Protein AF-A0AAJ1YBT9-F1 (afdb_monomer_lite)

Secondary structure (DSSP, 8-state):
--EEEEES--STT--SEEEEE-GGGS-HHHHHHHHHHHHHHH-THHHHHHHH-B-S-EEEEEEEET--GGGEEEEETT---EEEE--TTS--EEEES-TTSSEEEEEEEEE--SS-S--EEE-SS-EEE--TTTS--EEEEEEEE-----TT-SSS---BGGGGGG---GGGGEEEEETHHHHHHHHTTS-SS--S-SBHHHHHHHHHHHTT-SS--HHHHHHHHHTB--SS-HHHHHHTHHHHHHTT-TTTS--TT-SPP------

Sequence (267 aa):
MLLRIDYDPINRNTGGIRFDLRPQHLEAAELNHLFAWLGKQIGEFFPRLLARAWVTQVDVALDIYGCQLDDYIWGLHRASKTKHYDIRDGLPGIRIGSVHSPLHVLCYEKVDAVGQTKRIFKCEGDLLELALDQYPRFLRVEMRFKPLAKPTHTIGKALMLANLKRMKNPFERLQVYSKSLESVLLMEKFIRTKCKGSTYLAYIRHLNRSQKTVRIAKKIDVLIKENEIVLFDKQAVWKHWEACVARLGSKIIPLEAELPKKKRNSL

Radius of gyration: 22.58 Å; chains: 1; bounding box: 51×65×60 Å

Foldseek 3Di:
DAKDKDACDPDPQDDRIDIDGDLPVDFQVVLVVVLVVVCVVVDPCSLVCLQQDFDFKDKDKDKDFPDALQQWQKEFAPFDDKDWDDDPPDWTKMKTHDPPDQKIKIKTWPDALPPDQWDFDDDPPDTPTPRCVVTPTMMMIIIMGGFPDDCPDPPDHTHRLLNQLVDDQSCVRIWIFGPCLQVVCCVVQLAVDGQPDRYPNSVQVRSCVRVVHPDDDPVSVVSRVVRTDCPDDSVVVSVCSVVVSCRSYPSSNDDPPDDPDPPPPDD

Organism: Serratia fonticola (NCBI:txid47917)

Structure (mmCIF, N/CA/C/O backbone):
data_AF-A0AAJ1YBT9-F1
#
_entry.id   AF-A0AAJ1YBT9-F1
#
loop_
_atom_site.group_PDB
_atom_site.id
_atom_site.type_symbol
_atom_site.label_atom_id
_atom_site.label_alt_id
_atom_site.label_comp_id
_atom_site.label_asym_id
_atom_site.label_entity_id
_atom_site.label_seq_id
_atom_site.pdbx_PDB_ins_code
_atom_site.Cartn_x
_atom_site.Cartn_y
_atom_site.Cartn_z
_atom_site.occupancy
_atom_site.B_iso_or_equiv
_atom_site.auth_seq_id
_atom_site.auth_comp_id
_atom_site.auth_asym_id
_atom_site.auth_atom_id
_atom_site.pdbx_PDB_model_num
ATOM 1 N N . MET A 1 1 ? -2.393 -12.844 14.741 1.00 57.09 1 MET A N 1
ATOM 2 C CA . MET A 1 1 ? -2.661 -11.735 15.688 1.00 57.09 1 MET A CA 1
ATOM 3 C C . MET A 1 1 ? -3.742 -10.837 15.110 1.00 57.09 1 MET A C 1
ATOM 5 O O . MET A 1 1 ? -3.503 -10.211 14.082 1.00 57.09 1 MET A O 1
ATOM 9 N N . LEU A 1 2 ? -4.917 -10.832 15.738 1.00 80.75 2 LEU A N 1
ATOM 10 C CA . LEU A 1 2 ? -6.116 -10.120 15.285 1.00 80.75 2 LEU A CA 1
ATOM 11 C C . LEU A 1 2 ? -6.156 -8.665 15.778 1.00 80.75 2 LEU A C 1
ATOM 13 O O . LEU A 1 2 ? -6.371 -7.746 14.993 1.00 80.75 2 LEU A O 1
ATOM 17 N N . LEU A 1 3 ? -5.905 -8.470 17.071 1.00 86.38 3 LEU A N 1
ATOM 18 C CA . LEU A 1 3 ? -5.859 -7.177 17.739 1.00 86.38 3 LEU A CA 1
ATOM 19 C C . LEU A 1 3 ? -4.655 -7.149 18.680 1.00 86.38 3 LEU A C 1
ATOM 21 O O . LEU A 1 3 ? -4.373 -8.134 19.360 1.00 86.38 3 LEU A O 1
ATOM 25 N N . ARG A 1 4 ? -3.966 -6.014 18.728 1.00 89.19 4 ARG A N 1
ATOM 26 C CA . ARG A 1 4 ? -2.961 -5.693 19.739 1.00 89.19 4 ARG A CA 1
ATOM 27 C C . ARG A 1 4 ? -3.299 -4.349 20.369 1.00 89.19 4 ARG A C 1
ATOM 29 O O . ARG A 1 4 ? -3.666 -3.414 19.658 1.00 89.19 4 ARG A O 1
ATOM 36 N N . ILE A 1 5 ? -3.158 -4.273 21.688 1.00 88.81 5 ILE A N 1
ATOM 37 C CA . ILE A 1 5 ? -3.364 -3.058 22.473 1.00 88.81 5 ILE A CA 1
ATOM 38 C C . ILE A 1 5 ? -2.055 -2.762 23.199 1.00 88.81 5 ILE A C 1
ATOM 40 O O . ILE A 1 5 ? -1.570 -3.610 23.942 1.00 88.81 5 ILE A O 1
ATOM 44 N N . ASP A 1 6 ? -1.489 -1.580 22.967 1.00 86.75 6 ASP A N 1
ATOM 45 C CA . ASP A 1 6 ? -0.328 -1.089 23.709 1.00 86.75 6 ASP A CA 1
ATOM 46 C C . ASP A 1 6 ? -0.749 0.087 24.599 1.00 86.75 6 ASP A C 1
ATOM 48 O O . ASP A 1 6 ? -1.372 1.041 24.116 1.00 86.75 6 ASP A O 1
ATOM 52 N N . TYR A 1 7 ? -0.358 0.029 25.870 1.00 84.38 7 TYR A N 1
ATOM 53 C CA . TYR A 1 7 ? -0.418 1.141 26.820 1.00 84.38 7 TYR A CA 1
ATOM 54 C C . TYR A 1 7 ? 0.945 1.837 26.846 1.00 84.38 7 TYR A C 1
ATOM 56 O O . TYR A 1 7 ? 1.971 1.165 26.751 1.00 84.38 7 TYR A O 1
ATOM 64 N N . ASP A 1 8 ? 0.951 3.169 26.905 1.00 77.56 8 ASP A N 1
ATOM 65 C CA . ASP A 1 8 ? 2.161 4.003 26.851 1.00 77.56 8 ASP A CA 1
ATOM 66 C C . ASP A 1 8 ? 3.133 3.618 25.713 1.00 77.56 8 ASP A C 1
ATOM 68 O O . ASP A 1 8 ? 4.308 3.306 25.932 1.00 77.56 8 ASP A O 1
ATOM 72 N N . PRO A 1 9 ? 2.659 3.614 24.451 1.00 76.00 9 PRO A N 1
ATOM 73 C CA . PRO A 1 9 ? 3.458 3.159 23.323 1.00 76.00 9 PRO A CA 1
ATOM 74 C C . PRO A 1 9 ? 4.714 4.021 23.127 1.00 76.00 9 PRO A C 1
ATOM 76 O O . PRO A 1 9 ? 4.640 5.234 22.944 1.00 76.00 9 PRO A O 1
ATOM 79 N N . ILE A 1 10 ? 5.870 3.353 23.039 1.00 67.06 10 ILE A N 1
ATOM 80 C CA . ILE A 1 10 ? 7.215 3.960 22.931 1.00 67.06 10 ILE A CA 1
ATOM 81 C C . ILE A 1 10 ? 7.388 4.818 21.658 1.00 67.06 10 ILE A C 1
ATOM 83 O O . ILE A 1 10 ? 8.249 5.698 21.582 1.00 67.06 10 ILE A O 1
ATOM 87 N N . ASN A 1 11 ? 6.591 4.566 20.617 1.00 68.62 11 ASN A N 1
ATOM 88 C CA . ASN A 1 11 ? 6.751 5.242 19.334 1.00 68.62 11 ASN A CA 1
ATOM 89 C C . ASN A 1 11 ? 6.378 6.731 19.405 1.00 68.62 11 ASN A C 1
ATOM 91 O O . ASN A 1 11 ? 5.365 7.141 19.964 1.00 68.62 11 ASN A O 1
ATOM 95 N N . ARG A 1 12 ? 7.168 7.569 18.726 1.00 62.88 12 ARG A N 1
ATOM 96 C CA . ARG A 1 12 ? 6.798 8.972 18.511 1.00 62.88 12 ARG A CA 1
ATOM 97 C C . ARG A 1 12 ? 5.543 9.017 17.624 1.00 62.88 12 ARG A C 1
ATOM 99 O O . ARG A 1 12 ? 5.481 8.320 16.617 1.00 62.88 12 ARG A O 1
ATOM 106 N N . ASN A 1 13 ? 4.582 9.880 17.964 1.00 67.50 13 ASN A N 1
ATOM 107 C CA . ASN A 1 13 ? 3.321 10.122 17.230 1.00 67.50 13 ASN A CA 1
ATOM 108 C C . ASN A 1 13 ? 2.153 9.156 17.507 1.00 67.50 13 ASN A C 1
ATOM 110 O O . ASN A 1 13 ? 1.162 9.187 16.776 1.00 67.50 13 ASN A O 1
ATOM 114 N N . THR A 1 14 ? 2.219 8.372 18.580 1.00 72.25 14 THR A N 1
ATOM 115 C CA . THR A 1 14 ? 1.078 7.621 19.129 1.00 72.25 14 THR A CA 1
ATOM 116 C C . THR A 1 14 ? 0.492 8.315 20.362 1.00 72.25 14 THR A C 1
ATOM 118 O O . THR A 1 14 ? 1.176 9.103 21.013 1.00 72.25 14 THR A O 1
ATOM 121 N N . GLY A 1 15 ? -0.800 8.095 20.630 1.00 78.38 15 GLY A N 1
ATOM 122 C CA . GLY A 1 15 ? -1.441 8.530 21.877 1.00 78.38 15 GLY A CA 1
ATOM 123 C C . GLY A 1 15 ? -1.078 7.618 23.046 1.00 78.38 15 GLY A C 1
ATOM 124 O O . GLY A 1 15 ? -0.310 6.681 22.865 1.00 78.38 15 GLY A O 1
ATOM 125 N N . GLY A 1 16 ? -1.659 7.858 24.225 1.00 84.31 16 GLY A N 1
ATOM 126 C CA . GLY A 1 16 ? -1.406 7.027 25.416 1.00 84.31 16 GLY A CA 1
ATOM 127 C C . GLY A 1 16 ? -1.886 5.574 25.295 1.00 84.31 16 GLY A C 1
ATOM 128 O O . GLY A 1 16 ? -1.450 4.719 26.054 1.00 84.31 16 GLY A O 1
ATOM 129 N N . ILE A 1 17 ? -2.755 5.276 24.322 1.00 88.06 17 ILE A N 1
ATOM 130 C CA . ILE A 1 17 ? -3.209 3.918 24.004 1.00 88.06 17 ILE A CA 1
ATOM 131 C C . ILE A 1 17 ? -3.172 3.738 22.486 1.00 88.06 17 ILE A C 1
ATOM 133 O O . ILE A 1 17 ? -3.606 4.622 21.738 1.00 88.06 17 ILE A O 1
ATOM 137 N N . ARG A 1 18 ? -2.672 2.590 22.026 1.00 90.62 18 ARG A N 1
ATOM 138 C CA . ARG A 1 18 ? -2.639 2.207 20.611 1.00 90.62 18 ARG A CA 1
ATOM 139 C C . ARG A 1 18 ? -3.410 0.916 20.385 1.00 90.62 18 ARG A C 1
ATOM 141 O O . ARG A 1 18 ? -3.193 -0.060 21.090 1.00 90.62 18 ARG A O 1
ATOM 148 N N . PHE A 1 19 ? -4.225 0.909 19.333 1.00 89.88 19 PHE A N 1
ATOM 149 C CA . PHE A 1 19 ? -4.899 -0.277 18.818 1.00 89.88 19 PHE A CA 1
ATOM 150 C C . PHE A 1 19 ? -4.334 -0.619 17.436 1.00 89.88 19 PHE A C 1
ATOM 152 O O . PHE A 1 19 ? -4.393 0.206 16.525 1.00 89.88 19 PHE A O 1
ATOM 159 N N . ASP A 1 20 ? -3.812 -1.833 17.282 1.00 90.88 20 ASP A N 1
ATOM 160 C CA . ASP A 1 20 ? -3.397 -2.407 16.001 1.00 90.88 20 ASP A CA 1
ATOM 161 C C . ASP A 1 20 ? -4.357 -3.546 15.639 1.00 90.88 20 ASP A C 1
ATOM 163 O O . ASP A 1 20 ? -4.307 -4.621 16.237 1.00 90.88 20 ASP A O 1
ATOM 167 N N . LEU A 1 21 ? -5.233 -3.313 14.660 1.00 89.56 21 LEU A N 1
ATOM 168 C CA . LEU A 1 21 ? -6.271 -4.255 14.231 1.00 89.56 21 LEU A CA 1
ATOM 169 C C . LEU A 1 21 ? -5.963 -4.818 12.835 1.00 89.56 21 LEU A C 1
ATOM 171 O O . LEU A 1 21 ? -5.606 -4.069 11.927 1.00 89.56 21 LEU A O 1
ATOM 175 N N . ARG A 1 22 ? -6.162 -6.128 12.644 1.00 87.81 22 ARG A N 1
ATOM 176 C CA . ARG A 1 22 ? -6.143 -6.804 11.334 1.00 87.81 22 ARG A CA 1
ATOM 177 C C . ARG A 1 22 ? -7.544 -7.319 10.986 1.00 87.81 22 ARG A C 1
ATOM 179 O O . ARG A 1 22 ? -7.835 -8.487 11.234 1.00 87.81 22 ARG A O 1
ATOM 186 N N . PRO A 1 23 ? -8.416 -6.472 10.413 1.00 85.94 23 PRO A N 1
ATOM 187 C CA . PRO A 1 23 ? -9.844 -6.771 10.277 1.00 85.94 23 PRO A CA 1
ATOM 188 C C . PRO A 1 23 ? -10.157 -7.860 9.243 1.00 85.94 23 PRO A C 1
ATOM 190 O O . PRO A 1 23 ? -11.231 -8.432 9.274 1.00 85.94 23 PRO A O 1
ATOM 193 N N . GLN A 1 24 ? -9.220 -8.179 8.347 1.00 82.31 24 GLN A N 1
ATOM 194 C CA . GLN A 1 24 ? -9.399 -9.118 7.229 1.00 82.31 24 GLN A CA 1
ATOM 195 C C . GLN A 1 24 ? -9.784 -10.561 7.611 1.00 82.31 24 GLN A C 1
ATOM 197 O O . GLN A 1 24 ? -10.087 -11.348 6.722 1.00 82.31 24 GLN A O 1
ATOM 202 N N . HIS A 1 25 ? -9.698 -10.917 8.893 1.00 80.88 25 HIS A N 1
ATOM 203 C CA . HIS A 1 25 ? -9.993 -12.256 9.407 1.00 80.88 25 HIS A CA 1
ATOM 204 C C . HIS A 1 25 ? -11.334 -12.334 10.140 1.00 80.88 25 HIS A C 1
ATOM 206 O O . HIS A 1 25 ? -11.620 -13.372 10.718 1.00 80.88 25 HIS A O 1
ATOM 212 N N . LEU A 1 26 ? -12.103 -11.243 10.169 1.00 83.69 26 LEU A N 1
ATOM 213 C CA . LEU A 1 26 ? -13.389 -11.180 10.847 1.00 83.69 26 LEU A CA 1
ATOM 214 C C . LEU A 1 26 ? -14.450 -10.552 9.953 1.00 83.69 26 LEU A C 1
ATOM 216 O O . LEU A 1 26 ? -14.189 -9.604 9.206 1.00 83.69 26 LEU A O 1
ATOM 220 N N . GLU A 1 27 ? -15.673 -11.022 10.125 1.00 87.25 27 GLU A N 1
ATOM 221 C CA . GLU A 1 27 ? -16.858 -10.355 9.627 1.00 87.25 27 GLU A CA 1
ATOM 222 C C . GLU A 1 27 ? -17.265 -9.174 10.513 1.00 87.25 27 GLU A C 1
ATOM 224 O O . GLU A 1 27 ? -16.896 -9.050 11.686 1.00 87.25 27 GLU A O 1
ATOM 229 N N . ALA A 1 28 ? -18.075 -8.277 9.947 1.00 87.88 28 ALA A N 1
ATOM 230 C CA . ALA A 1 28 ? -18.491 -7.047 10.623 1.00 87.88 28 ALA A CA 1
ATOM 231 C C . ALA A 1 28 ? -19.207 -7.314 11.963 1.00 87.88 28 ALA A C 1
ATOM 233 O O . ALA A 1 28 ? -19.036 -6.564 12.926 1.00 87.88 28 ALA A O 1
ATOM 234 N N . ALA A 1 29 ? -20.000 -8.388 12.036 1.00 89.06 29 ALA A N 1
ATOM 235 C CA . ALA A 1 29 ? -20.690 -8.802 13.257 1.00 89.06 29 ALA A CA 1
ATOM 236 C C . ALA A 1 29 ? -19.709 -9.275 14.343 1.00 89.06 29 ALA A C 1
ATOM 238 O O . ALA A 1 29 ? -19.854 -8.914 15.511 1.00 89.06 29 ALA A O 1
ATOM 239 N N . GLU A 1 30 ? -18.673 -10.016 13.957 1.00 89.81 30 GLU A N 1
ATOM 240 C CA . GLU A 1 30 ? -17.649 -10.516 14.875 1.00 89.81 30 GLU A CA 1
ATOM 241 C C . GLU A 1 30 ? -16.781 -9.375 15.406 1.00 89.81 30 GLU A C 1
ATOM 243 O O . GLU A 1 30 ? -16.504 -9.308 16.604 1.00 89.81 30 GLU A O 1
ATOM 248 N N . LEU A 1 31 ? -16.435 -8.408 14.549 1.00 89.50 31 LEU A N 1
ATOM 249 C CA . LEU A 1 31 ? -15.802 -7.166 14.989 1.00 89.50 31 LEU A CA 1
ATOM 250 C C . LEU A 1 31 ? -16.707 -6.423 15.973 1.00 89.50 31 LEU A C 1
ATOM 252 O O . LEU A 1 31 ? -16.264 -6.073 17.063 1.00 89.50 31 LEU A O 1
ATOM 256 N N . ASN A 1 32 ? -17.993 -6.247 15.665 1.00 89.50 32 ASN A N 1
ATOM 257 C CA . ASN A 1 32 ? -18.938 -5.620 16.591 1.00 89.50 32 ASN A CA 1
ATOM 258 C C . ASN A 1 32 ? -18.996 -6.332 17.957 1.00 89.50 32 ASN A C 1
ATOM 260 O O . ASN A 1 32 ? -19.069 -5.657 18.988 1.00 89.50 32 ASN A O 1
ATOM 264 N N . HIS A 1 33 ? -18.944 -7.667 17.988 1.00 90.44 33 HIS A N 1
ATOM 265 C CA . HIS A 1 33 ? -18.854 -8.436 19.230 1.00 90.44 33 HIS A CA 1
ATOM 266 C C . HIS A 1 33 ? -17.537 -8.187 19.966 1.00 90.44 33 HIS A C 1
ATOM 268 O O . HIS A 1 33 ? -17.567 -7.930 21.170 1.00 90.44 33 HIS A O 1
ATOM 274 N N . LEU A 1 34 ? -16.407 -8.161 19.256 1.00 89.38 34 LEU A N 1
ATOM 275 C CA . LEU A 1 34 ? -15.101 -7.828 19.824 1.00 89.38 34 LEU A CA 1
ATOM 276 C C . LEU A 1 34 ? -15.110 -6.439 20.483 1.00 89.38 34 LEU A C 1
ATOM 278 O O . LEU A 1 34 ? -14.702 -6.309 21.635 1.00 89.38 34 LEU A O 1
ATOM 282 N N . PHE A 1 35 ? -15.633 -5.407 19.811 1.00 88.56 35 PHE A N 1
ATOM 283 C CA . PHE A 1 35 ? -15.725 -4.056 20.389 1.00 88.56 35 PHE A CA 1
ATOM 284 C C . PHE A 1 35 ? -16.709 -3.978 21.554 1.00 88.56 35 PHE A C 1
ATOM 286 O O . PHE A 1 35 ? -16.457 -3.255 22.515 1.00 88.56 35 PHE A O 1
ATOM 293 N N . ALA A 1 36 ? -17.810 -4.729 21.509 1.00 88.38 36 ALA A N 1
ATOM 294 C CA . ALA A 1 36 ? -18.738 -4.807 22.633 1.00 88.38 36 ALA A CA 1
ATOM 295 C C . ALA A 1 36 ? -18.082 -5.453 23.859 1.00 88.38 36 ALA A C 1
ATOM 297 O O . ALA A 1 36 ? -18.229 -4.954 24.972 1.00 88.38 36 ALA A O 1
ATOM 298 N N . TRP A 1 37 ? -17.343 -6.544 23.650 1.00 91.12 37 TRP A N 1
ATOM 299 C CA . TRP A 1 37 ? -16.605 -7.224 24.703 1.00 91.12 37 TRP A CA 1
ATOM 300 C C . TRP A 1 37 ? -15.510 -6.322 25.284 1.00 91.12 37 TRP A C 1
ATOM 302 O O . TRP A 1 37 ? -15.475 -6.138 26.497 1.00 91.12 37 TRP A O 1
ATOM 312 N N . LEU A 1 38 ? -14.705 -5.663 24.442 1.00 88.75 38 LEU A N 1
ATOM 313 C CA . LEU A 1 38 ? -13.704 -4.681 24.885 1.00 88.75 38 LEU A CA 1
ATOM 314 C C . LEU A 1 38 ? -14.334 -3.536 25.679 1.00 88.75 38 LEU A C 1
ATOM 316 O O . LEU A 1 38 ? -13.797 -3.140 26.709 1.00 88.75 38 LEU A O 1
ATOM 320 N N . GLY A 1 39 ? -15.494 -3.042 25.240 1.00 88.44 39 GLY A N 1
ATOM 321 C CA . GLY A 1 39 ? -16.252 -2.026 25.964 1.00 88.44 39 GLY A CA 1
ATOM 322 C C . GLY A 1 39 ? -16.679 -2.476 27.360 1.00 88.44 39 GLY A C 1
ATOM 323 O O . GLY A 1 39 ? -16.611 -1.683 28.291 1.00 88.44 39 GLY A O 1
ATOM 324 N N . LYS A 1 40 ? -17.045 -3.753 27.541 1.00 89.75 40 LYS A N 1
ATOM 325 C CA . LYS A 1 40 ? -17.342 -4.316 28.869 1.00 89.75 40 LYS A CA 1
ATOM 326 C C . LYS A 1 40 ? -16.095 -4.427 29.752 1.00 89.75 40 LYS A C 1
ATOM 328 O O . LYS A 1 40 ? -16.206 -4.206 30.949 1.00 89.75 40 LYS A O 1
ATOM 333 N N . GLN A 1 41 ? -14.934 -4.751 29.177 1.00 90.56 41 GLN A N 1
ATOM 334 C CA . GLN A 1 41 ? -13.684 -4.898 29.938 1.00 90.56 41 GLN A CA 1
ATOM 335 C C . GLN A 1 41 ? -13.060 -3.553 30.334 1.00 90.56 41 GLN A C 1
ATOM 337 O O . GLN A 1 41 ? -12.561 -3.398 31.441 1.00 90.56 41 GLN A O 1
ATOM 342 N N . ILE A 1 42 ? -13.072 -2.578 29.423 1.00 86.56 42 ILE A N 1
ATOM 343 C CA . ILE A 1 42 ? -12.469 -1.250 29.629 1.00 86.56 42 ILE A CA 1
ATOM 344 C C . ILE A 1 42 ? -13.456 -0.294 30.324 1.00 86.56 42 ILE A C 1
ATOM 346 O O . ILE A 1 42 ? -13.049 0.692 30.938 1.00 86.56 42 ILE A O 1
ATOM 350 N N . GLY A 1 43 ? -14.755 -0.580 30.240 1.00 86.62 43 GLY A N 1
ATOM 351 C CA . GLY A 1 43 ? -15.819 0.234 30.811 1.00 86.62 43 GLY A CA 1
ATOM 352 C C . GLY A 1 43 ? -16.211 1.425 29.933 1.00 86.62 43 GLY A C 1
ATOM 353 O O . GLY A 1 43 ? -15.846 1.541 28.759 1.00 86.62 43 GLY A O 1
ATOM 354 N N . GLU A 1 44 ? -16.963 2.350 30.527 1.00 82.0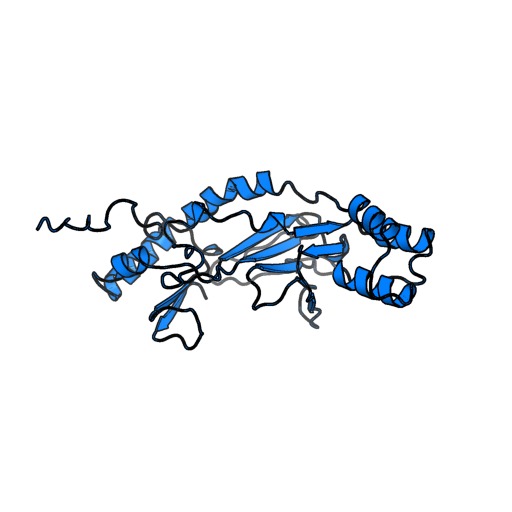6 44 GLU A N 1
ATOM 355 C CA . GLU A 1 44 ? -17.632 3.468 29.839 1.00 82.06 44 GLU A CA 1
ATOM 356 C C . GLU A 1 44 ? -16.690 4.434 29.103 1.00 82.06 44 GLU A C 1
ATOM 358 O O . GLU A 1 44 ? -17.123 5.242 28.278 1.00 82.06 44 GLU A O 1
ATOM 363 N N . PHE A 1 45 ? -15.385 4.370 29.369 1.00 84.50 45 PHE A N 1
ATOM 364 C CA . PHE A 1 45 ? -14.399 5.194 28.679 1.00 84.50 45 PHE A CA 1
ATOM 365 C C . PHE A 1 45 ? -14.097 4.708 27.253 1.00 84.50 45 PHE A C 1
ATOM 367 O O . PHE A 1 45 ? -13.663 5.497 26.410 1.00 84.50 45 PHE A O 1
ATOM 374 N N . PHE A 1 46 ? -14.357 3.436 26.942 1.00 86.81 46 PHE A N 1
ATOM 375 C CA . PHE A 1 46 ? -13.996 2.842 25.656 1.00 86.81 46 PHE A CA 1
ATOM 376 C C . PHE A 1 46 ? -14.640 3.524 24.433 1.00 86.81 46 PHE A C 1
ATOM 378 O O . PHE A 1 46 ? -13.910 3.855 23.493 1.00 86.81 46 PHE A O 1
ATOM 385 N N . PRO A 1 47 ? -15.947 3.853 24.423 1.00 83.38 47 PRO A N 1
ATOM 386 C CA . PRO A 1 47 ? -16.537 4.617 23.323 1.00 83.38 47 PRO A CA 1
ATOM 387 C C . PRO A 1 47 ? -15.872 5.987 23.120 1.00 83.38 47 PRO A C 1
ATOM 389 O O . PRO A 1 47 ? -15.634 6.405 21.987 1.00 83.38 47 PRO A O 1
ATOM 392 N N . ARG A 1 48 ? -15.492 6.672 24.211 1.00 84.31 48 ARG A N 1
ATOM 393 C CA . ARG A 1 48 ? -14.800 7.973 24.146 1.00 84.31 48 ARG A CA 1
ATOM 394 C C . ARG A 1 48 ? -13.398 7.844 23.551 1.00 84.31 48 ARG A C 1
ATOM 396 O O . ARG A 1 48 ? -12.957 8.755 22.849 1.00 84.31 48 ARG A O 1
ATOM 403 N N . LEU A 1 49 ? -12.710 6.729 23.808 1.00 87.25 49 LEU A N 1
ATOM 404 C CA . LEU A 1 49 ? -11.427 6.417 23.176 1.00 87.25 49 LEU A CA 1
ATOM 405 C C . LEU A 1 49 ? -11.577 6.270 21.663 1.00 87.25 49 LEU A C 1
ATOM 407 O O . LEU A 1 49 ? -10.846 6.925 20.923 1.00 87.25 49 LEU A O 1
ATOM 411 N N . LEU A 1 50 ? -12.550 5.476 21.205 1.00 86.69 50 LEU A N 1
ATOM 412 C CA . LEU A 1 50 ? -12.805 5.273 19.776 1.00 86.69 50 LEU A CA 1
ATOM 413 C C . LEU A 1 50 ? -13.206 6.577 19.073 1.00 86.69 50 LEU A C 1
ATOM 415 O O . LEU A 1 50 ? -12.666 6.896 18.015 1.00 86.69 50 LEU A O 1
ATOM 419 N N . ALA A 1 51 ? -14.074 7.385 19.690 1.00 84.06 51 ALA A N 1
ATOM 420 C CA . ALA A 1 51 ? -14.494 8.681 19.151 1.00 84.06 51 ALA A CA 1
ATOM 421 C C . ALA A 1 51 ? -13.327 9.672 18.971 1.00 84.06 51 ALA A C 1
ATOM 423 O O . ALA A 1 51 ? -13.328 10.494 18.052 1.00 84.06 51 ALA A O 1
ATOM 424 N N . ARG A 1 52 ? -12.309 9.595 19.835 1.00 85.88 52 ARG A N 1
ATOM 425 C CA . ARG A 1 52 ? -11.116 10.457 19.796 1.00 85.88 52 ARG A CA 1
ATOM 426 C C . ARG A 1 52 ? -9.932 9.816 19.073 1.00 85.88 52 ARG A C 1
ATOM 428 O O . ARG A 1 52 ? -8.889 10.462 18.949 1.00 85.88 52 ARG A O 1
ATOM 435 N N . ALA A 1 53 ? -10.071 8.579 18.604 1.00 89.00 53 ALA A N 1
ATOM 436 C CA . ALA A 1 53 ? -8.995 7.858 17.950 1.00 89.00 53 ALA A CA 1
ATOM 437 C C . ALA A 1 53 ? -8.643 8.518 16.613 1.00 89.00 53 ALA A C 1
ATOM 439 O O . ALA A 1 53 ? -9.504 8.781 15.765 1.00 89.00 53 ALA A O 1
ATOM 440 N N . TRP A 1 54 ? -7.350 8.754 16.407 1.00 91.25 54 TRP A N 1
ATOM 441 C CA . TRP A 1 54 ? -6.811 9.072 15.095 1.00 91.25 54 TRP A CA 1
ATOM 442 C C . TRP A 1 54 ? -6.037 7.881 14.551 1.00 91.25 54 TRP A C 1
ATOM 444 O O . TRP A 1 54 ? -5.474 7.068 15.281 1.00 91.25 54 TRP A O 1
ATOM 454 N N . VAL A 1 55 ? -6.016 7.797 13.234 1.00 91.88 55 VAL A N 1
ATOM 455 C CA . VAL A 1 55 ? -5.399 6.727 12.481 1.00 91.88 55 VAL A CA 1
ATOM 456 C C . VAL A 1 55 ? -3.931 7.064 12.274 1.00 91.88 55 VAL A C 1
ATOM 458 O O . VAL A 1 55 ? -3.589 8.123 11.745 1.00 91.88 55 VAL A O 1
ATOM 461 N N . THR A 1 56 ? -3.054 6.156 12.687 1.00 91.94 56 TH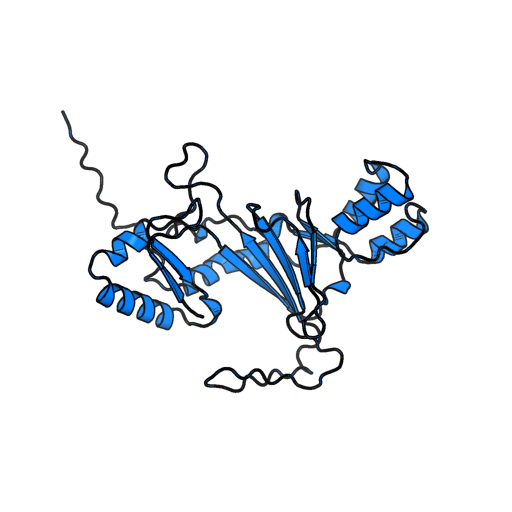R A N 1
ATOM 462 C CA . THR A 1 56 ? -1.601 6.281 12.501 1.00 91.94 56 THR A CA 1
ATOM 463 C C . THR A 1 56 ? -1.096 5.472 11.307 1.00 91.94 56 THR A C 1
ATOM 465 O O . THR A 1 56 ? -0.081 5.836 10.710 1.00 91.94 56 THR A O 1
ATOM 468 N N . GLN A 1 57 ? -1.812 4.411 10.921 1.00 93.31 57 GLN A N 1
ATOM 469 C CA . GLN A 1 57 ? -1.522 3.598 9.743 1.00 93.31 57 GLN A CA 1
ATOM 470 C C . GLN A 1 57 ? -2.795 2.935 9.196 1.00 93.31 57 GLN A C 1
ATOM 472 O O . GLN A 1 57 ? -3.645 2.493 9.966 1.00 93.31 57 GLN A O 1
ATOM 477 N N . VAL A 1 58 ? -2.898 2.849 7.869 1.00 94.81 58 VAL A N 1
ATOM 478 C CA . VAL A 1 58 ? -3.881 2.040 7.136 1.00 94.81 58 VAL A CA 1
ATOM 479 C C . VAL A 1 58 ? -3.135 1.267 6.062 1.00 94.81 58 VAL A C 1
ATOM 481 O O . VAL A 1 58 ? -2.461 1.873 5.228 1.00 94.81 58 VAL A O 1
ATOM 484 N N . ASP A 1 59 ? -3.286 -0.051 6.062 1.00 95.56 59 ASP A N 1
ATOM 485 C CA . ASP A 1 59 ? -2.737 -0.912 5.020 1.00 95.56 59 ASP A CA 1
ATOM 486 C C . ASP A 1 59 ? -3.891 -1.343 4.109 1.00 95.56 59 ASP A C 1
ATOM 488 O O . ASP A 1 59 ? -4.793 -2.062 4.536 1.00 95.56 59 ASP A O 1
ATOM 492 N N . VAL A 1 60 ? -3.891 -0.859 2.864 1.00 95.81 60 VAL A N 1
ATOM 493 C CA . VAL A 1 60 ? -4.896 -1.222 1.855 1.00 95.81 60 VAL A CA 1
ATOM 494 C C . VAL A 1 60 ? -4.290 -2.256 0.918 1.00 95.81 60 VAL A C 1
ATOM 496 O O . VAL A 1 60 ? -3.351 -1.943 0.189 1.00 95.81 60 VAL A O 1
ATOM 499 N N . ALA A 1 61 ? -4.821 -3.476 0.936 1.00 94.38 61 ALA A N 1
ATOM 500 C CA . ALA A 1 61 ? -4.374 -4.561 0.070 1.00 94.38 61 ALA A CA 1
ATOM 501 C C . ALA A 1 61 ? -5.277 -4.691 -1.163 1.00 94.38 61 ALA A C 1
ATOM 503 O O . ALA A 1 61 ? -6.499 -4.741 -1.033 1.00 94.38 61 ALA A O 1
ATOM 504 N N . LEU A 1 62 ? -4.660 -4.783 -2.339 1.00 94.44 62 LEU A N 1
ATOM 505 C CA . LEU A 1 62 ? -5.291 -5.184 -3.590 1.00 94.44 62 LEU A CA 1
ATOM 506 C C . LEU A 1 62 ? -4.685 -6.507 -4.051 1.00 94.44 62 LEU A C 1
ATOM 508 O O . LEU A 1 62 ? -3.466 -6.655 -4.113 1.00 94.44 62 LEU A O 1
ATOM 512 N N . ASP A 1 63 ? -5.562 -7.440 -4.378 1.00 91.50 63 ASP A N 1
ATOM 513 C CA . ASP A 1 63 ? -5.256 -8.790 -4.825 1.00 91.50 63 ASP A CA 1
ATOM 514 C C . ASP A 1 63 ? -5.534 -8.865 -6.336 1.00 91.50 63 ASP A C 1
ATOM 516 O O . ASP A 1 63 ? -6.650 -8.583 -6.770 1.00 91.50 63 ASP A O 1
ATOM 520 N N . ILE A 1 64 ? -4.510 -9.178 -7.136 1.00 89.69 64 ILE A N 1
ATOM 521 C CA . ILE A 1 64 ? -4.552 -9.172 -8.606 1.00 89.69 64 ILE A CA 1
ATOM 522 C C . ILE A 1 64 ? -4.258 -10.584 -9.119 1.00 89.69 64 ILE A C 1
ATOM 524 O O . ILE A 1 64 ? -3.194 -11.149 -8.856 1.00 89.69 64 ILE A O 1
ATOM 528 N N . TYR A 1 65 ? -5.208 -11.142 -9.864 1.00 86.38 65 TYR A N 1
ATOM 529 C CA . TYR A 1 65 ? -5.118 -12.480 -10.447 1.00 86.38 65 TYR A CA 1
ATOM 530 C C . TYR A 1 65 ? -4.483 -12.447 -11.840 1.00 86.38 65 TYR A C 1
ATOM 532 O O . TYR A 1 65 ? -4.605 -11.460 -12.566 1.00 86.38 65 TYR A O 1
ATOM 540 N N . GLY A 1 66 ? -3.802 -13.532 -12.216 1.00 83.25 66 GLY A N 1
ATOM 541 C CA . GLY A 1 66 ? -3.182 -13.685 -13.536 1.00 83.25 66 GLY A CA 1
ATOM 542 C C . GLY A 1 66 ? -1.923 -12.839 -13.748 1.00 83.25 66 GLY A C 1
ATOM 543 O O . GLY A 1 66 ? -1.441 -12.754 -14.873 1.00 83.25 66 GLY A O 1
ATOM 544 N N . CYS A 1 67 ? -1.396 -12.230 -12.683 1.00 85.06 67 CYS A N 1
ATOM 545 C CA . CYS A 1 67 ? -0.235 -11.344 -12.704 1.00 85.06 67 CYS A CA 1
ATOM 546 C C . CYS A 1 67 ? 0.864 -11.865 -11.775 1.00 85.06 67 CYS A C 1
ATOM 548 O O . CYS A 1 67 ? 0.575 -12.333 -10.671 1.00 85.06 67 CYS A O 1
ATOM 550 N N . GLN A 1 68 ? 2.118 -11.709 -12.188 1.00 87.25 68 GLN A N 1
ATOM 551 C CA . GLN A 1 68 ? 3.304 -11.926 -11.362 1.00 87.25 68 GLN A CA 1
ATOM 552 C C . GLN A 1 68 ? 4.049 -10.624 -11.110 1.00 87.25 68 GLN A C 1
ATOM 554 O O . GLN A 1 68 ? 3.848 -9.605 -11.778 1.00 87.25 68 GLN A O 1
ATOM 559 N N . LEU A 1 69 ? 4.931 -10.654 -10.113 1.00 87.94 69 LEU A N 1
ATOM 560 C CA . LEU A 1 69 ? 5.704 -9.474 -9.755 1.00 87.94 69 LEU A CA 1
ATOM 561 C C . LEU A 1 69 ? 6.610 -9.038 -10.911 1.00 87.94 69 LEU A C 1
ATOM 563 O O . LEU A 1 69 ? 6.739 -7.844 -11.187 1.00 87.94 69 LEU A O 1
ATOM 567 N N . ASP A 1 70 ? 7.189 -10.017 -11.600 1.00 87.44 70 ASP A N 1
ATOM 568 C CA . ASP A 1 70 ? 8.135 -9.814 -12.685 1.00 87.44 70 ASP A CA 1
ATOM 569 C C . ASP A 1 70 ? 7.484 -9.551 -14.044 1.00 87.44 70 ASP A C 1
ATOM 571 O O . ASP A 1 70 ? 8.209 -9.291 -14.998 1.00 87.44 70 ASP A O 1
ATOM 575 N N . ASP A 1 71 ? 6.159 -9.517 -14.160 1.00 89.25 71 ASP A N 1
ATOM 576 C CA . ASP A 1 71 ? 5.500 -9.100 -15.407 1.00 89.25 71 ASP A CA 1
ATOM 577 C C . ASP A 1 71 ? 5.636 -7.586 -15.652 1.00 89.25 71 ASP A C 1
ATOM 579 O O . ASP A 1 71 ? 5.473 -7.103 -16.774 1.00 89.25 71 ASP A O 1
ATOM 583 N N . TYR A 1 72 ? 5.980 -6.823 -14.609 1.00 93.62 72 TYR A N 1
ATOM 584 C CA . TYR A 1 72 ? 5.915 -5.365 -14.614 1.00 93.62 72 TYR A CA 1
ATOM 585 C C . TYR A 1 72 ? 7.156 -4.704 -14.016 1.00 93.62 72 TYR A C 1
ATOM 587 O O . TYR A 1 72 ? 7.941 -5.300 -13.275 1.00 93.62 72 TYR A O 1
ATOM 595 N N . ILE A 1 73 ? 7.308 -3.413 -14.310 1.00 95.31 73 ILE A N 1
ATOM 596 C CA . ILE A 1 73 ? 8.239 -2.528 -13.612 1.00 95.31 73 ILE A CA 1
ATOM 597 C C . ILE A 1 73 ? 7.423 -1.634 -12.679 1.00 95.31 73 ILE A C 1
ATOM 599 O O . ILE A 1 73 ? 6.553 -0.879 -13.110 1.00 95.31 73 ILE A O 1
ATOM 603 N N . TRP A 1 74 ? 7.731 -1.687 -11.389 1.00 96.75 74 TRP A N 1
ATOM 604 C CA . TRP A 1 74 ? 6.933 -1.043 -10.353 1.00 96.75 74 TRP A CA 1
ATOM 605 C C . TRP A 1 74 ? 7.536 0.282 -9.898 1.00 96.75 74 TRP A C 1
ATOM 607 O O . TRP A 1 74 ? 8.732 0.390 -9.606 1.00 96.75 74 TRP A O 1
ATOM 617 N N . GLY A 1 75 ? 6.701 1.304 -9.774 1.00 96.94 75 GLY A N 1
ATOM 618 C CA . GLY A 1 75 ? 7.078 2.627 -9.299 1.00 96.94 75 GLY A CA 1
ATOM 619 C C . GLY A 1 75 ? 6.100 3.169 -8.264 1.00 96.94 75 GLY A C 1
ATOM 620 O O . GLY A 1 75 ? 4.965 2.725 -8.127 1.00 96.94 75 GLY A O 1
ATOM 621 N N . LEU A 1 76 ? 6.559 4.169 -7.521 1.00 97.44 76 LEU A N 1
ATOM 622 C CA . LEU A 1 76 ? 5.711 4.962 -6.644 1.00 97.44 76 LEU A CA 1
ATOM 623 C C . LEU A 1 76 ? 6.153 6.414 -6.781 1.00 97.44 76 LEU A C 1
ATOM 625 O O . LEU A 1 76 ? 7.296 6.756 -6.461 1.00 97.44 76 LEU A O 1
ATOM 629 N N . HIS A 1 77 ? 5.250 7.280 -7.231 1.00 95.00 77 HIS A N 1
ATOM 630 C CA . HIS A 1 77 ? 5.556 8.689 -7.432 1.00 95.00 77 HIS A CA 1
ATOM 631 C C . HIS A 1 77 ? 6.090 9.316 -6.129 1.00 95.00 77 HIS A C 1
ATOM 633 O O . HIS A 1 77 ? 5.500 9.142 -5.055 1.00 95.00 77 HIS A O 1
ATOM 639 N N . ARG A 1 78 ? 7.207 10.057 -6.219 1.00 92.19 78 ARG A N 1
ATOM 640 C CA . ARG A 1 78 ? 7.975 10.652 -5.097 1.00 92.19 78 ARG A CA 1
ATOM 641 C C . ARG A 1 78 ? 8.664 9.654 -4.154 1.00 92.19 78 ARG A C 1
ATOM 643 O O . ARG A 1 78 ? 9.044 10.031 -3.046 1.00 92.19 78 ARG A O 1
ATOM 650 N N . ALA A 1 79 ? 8.832 8.393 -4.544 1.00 94.12 79 ALA A N 1
ATOM 651 C CA . ALA A 1 79 ? 9.656 7.453 -3.790 1.00 94.12 79 ALA A CA 1
ATOM 652 C C . ALA A 1 79 ? 11.132 7.532 -4.206 1.00 94.12 79 ALA A C 1
ATOM 654 O O . ALA A 1 79 ? 11.460 7.610 -5.384 1.00 94.12 79 ALA A O 1
ATOM 655 N N . SER A 1 80 ? 12.030 7.455 -3.222 1.00 89.75 80 SER A N 1
ATOM 656 C CA . SER A 1 80 ? 13.489 7.482 -3.422 1.00 89.75 80 SER A CA 1
ATOM 657 C C . SER A 1 80 ? 14.206 6.239 -2.885 1.00 89.75 80 SER A C 1
ATOM 659 O O . SER A 1 80 ? 15.429 6.121 -2.988 1.00 89.75 80 SER A O 1
ATOM 661 N N . LYS A 1 81 ? 13.463 5.293 -2.299 1.00 93.06 81 LYS A N 1
ATOM 662 C CA . LYS A 1 81 ? 14.000 4.054 -1.727 1.00 93.06 81 LYS A CA 1
ATOM 663 C C . LYS A 1 81 ? 13.242 2.855 -2.272 1.00 93.06 81 LYS A C 1
ATOM 665 O O . LYS A 1 81 ? 12.025 2.914 -2.416 1.00 93.06 81 LYS A O 1
ATOM 670 N N . THR A 1 82 ? 13.967 1.773 -2.516 1.00 93.62 82 THR A N 1
ATOM 671 C CA . THR A 1 82 ? 13.417 0.465 -2.872 1.00 93.62 82 THR A CA 1
ATOM 672 C C . THR A 1 82 ? 14.146 -0.620 -2.088 1.00 93.62 82 THR A C 1
ATOM 674 O O . THR A 1 82 ? 15.287 -0.413 -1.669 1.00 93.62 82 THR A O 1
ATOM 677 N N . LYS A 1 83 ? 13.484 -1.747 -1.830 1.00 91.44 83 LYS A N 1
ATOM 678 C CA . LYS A 1 83 ? 14.097 -2.948 -1.250 1.00 91.44 83 LYS A CA 1
ATOM 679 C C . LYS A 1 83 ? 13.474 -4.177 -1.904 1.00 91.44 83 LYS A C 1
ATOM 681 O O . LYS A 1 83 ? 12.256 -4.229 -1.993 1.00 91.44 83 LYS A O 1
ATOM 686 N N . HIS A 1 84 ? 14.301 -5.119 -2.340 1.00 87.50 84 HIS A N 1
ATOM 687 C CA . HIS A 1 84 ? 13.856 -6.434 -2.795 1.00 87.50 84 HIS A CA 1
ATOM 688 C C . HIS A 1 84 ? 13.881 -7.408 -1.614 1.00 87.50 84 HIS A C 1
ATOM 690 O O . HIS A 1 84 ? 14.736 -7.293 -0.728 1.00 87.50 84 HIS A O 1
ATOM 696 N N . TYR A 1 85 ? 12.923 -8.320 -1.600 1.00 81.00 85 TYR A N 1
ATOM 697 C CA . TYR A 1 85 ? 12.819 -9.427 -0.669 1.00 81.00 85 TYR A CA 1
ATOM 698 C C . TYR A 1 85 ? 12.792 -10.687 -1.515 1.00 81.00 85 TYR A C 1
ATOM 700 O O . TYR A 1 85 ? 11.838 -10.927 -2.244 1.00 81.00 85 TYR A O 1
ATOM 708 N N . ASP A 1 86 ? 13.879 -11.428 -1.436 1.00 68.00 86 ASP A N 1
ATOM 709 C CA . ASP A 1 86 ? 14.021 -12.747 -2.019 1.00 68.00 86 ASP A CA 1
ATOM 710 C C . ASP A 1 86 ? 14.686 -13.564 -0.914 1.00 68.00 86 ASP A C 1
ATOM 712 O O . ASP A 1 86 ? 15.853 -13.352 -0.571 1.00 68.00 86 ASP A O 1
ATOM 716 N N . ILE A 1 87 ? 13.855 -14.290 -0.174 1.00 64.00 87 ILE A N 1
ATOM 717 C CA . ILE A 1 87 ? 14.259 -15.049 1.009 1.00 64.00 87 ILE A CA 1
ATOM 718 C C . ILE A 1 87 ? 14.170 -16.510 0.593 1.00 64.00 87 ILE A C 1
ATOM 720 O O . ILE A 1 87 ? 13.221 -16.873 -0.087 1.00 64.00 87 ILE A O 1
ATOM 724 N N . ARG A 1 88 ? 15.119 -17.341 1.035 1.00 50.03 88 ARG A N 1
ATOM 725 C CA . ARG A 1 88 ? 15.279 -18.748 0.625 1.00 50.03 88 ARG A CA 1
ATOM 726 C C . ARG A 1 88 ? 13.981 -19.580 0.601 1.00 50.03 88 ARG A C 1
ATOM 728 O O . ARG A 1 88 ? 13.871 -20.457 -0.241 1.00 50.03 88 ARG A O 1
ATOM 735 N N . ASP A 1 89 ? 13.016 -19.262 1.469 1.00 56.81 89 ASP A N 1
ATOM 736 C CA . ASP A 1 89 ? 11.713 -19.941 1.585 1.00 56.81 89 ASP A CA 1
ATOM 737 C C . ASP A 1 89 ? 10.509 -18.976 1.456 1.00 56.81 89 ASP A C 1
ATOM 739 O O . ASP A 1 89 ? 9.376 -19.300 1.821 1.00 56.81 89 ASP A O 1
ATOM 743 N N . GLY A 1 90 ? 10.753 -17.744 1.000 1.00 61.34 90 GLY A N 1
ATOM 744 C CA . GLY A 1 90 ? 9.766 -16.674 0.891 1.00 61.34 90 GLY A CA 1
ATOM 745 C C . GLY A 1 90 ? 9.386 -16.377 -0.554 1.00 61.34 90 GLY A C 1
ATOM 746 O O . GLY A 1 90 ? 10.170 -16.571 -1.473 1.00 61.34 90 GLY A O 1
ATOM 747 N N . LEU A 1 91 ? 8.177 -15.855 -0.739 1.00 73.38 91 LEU A N 1
ATOM 748 C CA . LEU A 1 91 ? 7.718 -15.382 -2.041 1.00 73.38 91 LEU A CA 1
ATOM 749 C C . LEU A 1 91 ? 8.446 -14.087 -2.430 1.00 73.38 91 LEU A C 1
ATOM 751 O O . LEU A 1 91 ? 8.682 -13.247 -1.547 1.00 73.38 91 LEU A O 1
ATOM 755 N N . PRO A 1 92 ? 8.791 -13.895 -3.715 1.00 84.31 92 PRO A N 1
ATOM 756 C CA . PRO A 1 92 ? 9.489 -12.699 -4.150 1.00 84.31 92 PRO A CA 1
ATOM 757 C C . PRO A 1 92 ? 8.621 -11.464 -3.911 1.00 84.31 92 PRO A C 1
ATOM 759 O O . PRO A 1 92 ? 7.398 -11.454 -4.095 1.00 84.31 92 PRO A O 1
ATOM 762 N N . GLY A 1 93 ? 9.273 -10.388 -3.485 1.00 90.38 93 GLY A N 1
ATOM 763 C CA . GLY A 1 93 ? 8.595 -9.147 -3.164 1.00 90.38 93 GLY A CA 1
ATOM 764 C C . GLY A 1 93 ? 9.483 -7.923 -3.276 1.00 90.38 93 GLY A C 1
ATOM 765 O O . GLY A 1 93 ? 10.711 -7.975 -3.227 1.00 90.38 93 GLY A O 1
ATOM 766 N N . ILE A 1 94 ? 8.842 -6.768 -3.368 1.00 93.06 94 ILE A N 1
ATOM 767 C CA . ILE A 1 94 ? 9.485 -5.462 -3.368 1.00 93.06 94 ILE A CA 1
ATOM 768 C C . ILE A 1 94 ? 8.769 -4.508 -2.427 1.00 93.06 94 ILE A C 1
ATOM 770 O O . ILE A 1 94 ? 7.549 -4.508 -2.292 1.00 93.06 94 ILE A O 1
ATOM 774 N N . ARG A 1 95 ? 9.549 -3.618 -1.820 1.00 95.44 95 ARG A N 1
ATOM 775 C CA . ARG A 1 95 ? 9.063 -2.389 -1.200 1.00 95.44 95 ARG A CA 1
ATOM 776 C C . ARG A 1 95 ? 9.502 -1.204 -2.032 1.00 95.44 95 ARG A C 1
ATOM 778 O O . ARG A 1 95 ? 10.695 -1.067 -2.310 1.00 95.44 95 ARG A O 1
ATOM 785 N N . ILE A 1 96 ? 8.579 -0.288 -2.301 1.00 97.06 96 ILE A N 1
ATOM 786 C CA . ILE A 1 96 ? 8.876 1.018 -2.903 1.00 97.06 96 ILE A CA 1
ATOM 787 C C . ILE A 1 96 ? 8.437 2.109 -1.932 1.00 97.06 96 ILE A C 1
ATOM 789 O O . ILE A 1 96 ? 7.295 2.147 -1.483 1.00 97.06 96 ILE A O 1
ATOM 793 N N . GLY A 1 97 ? 9.362 2.997 -1.587 1.00 96.12 97 GLY A N 1
ATOM 794 C CA . GLY A 1 97 ? 9.207 3.968 -0.509 1.00 96.12 97 GLY A CA 1
ATOM 795 C C . GLY A 1 97 ? 9.904 3.545 0.787 1.00 96.12 97 GLY A C 1
ATOM 796 O O . GLY A 1 97 ? 10.375 2.416 0.962 1.00 96.12 97 GLY A O 1
ATOM 797 N N . SER A 1 98 ? 10.021 4.506 1.701 1.00 93.75 98 SER A N 1
ATOM 798 C CA . SER A 1 98 ? 10.572 4.285 3.038 1.00 93.75 98 SER A CA 1
ATOM 799 C C . SER A 1 98 ? 9.474 3.758 3.958 1.00 93.75 98 SER A C 1
ATOM 801 O O . SER A 1 98 ? 8.348 4.231 3.907 1.00 93.75 98 SER A O 1
ATOM 803 N N . VAL A 1 99 ? 9.793 2.866 4.895 1.00 91.81 99 VAL A N 1
ATOM 804 C CA . VAL 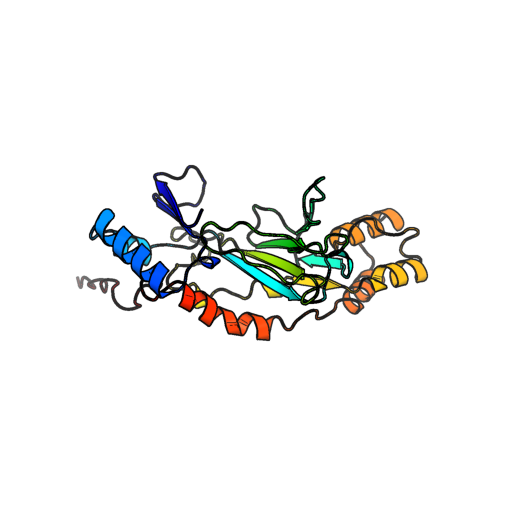A 1 99 ? 8.815 2.470 5.934 1.00 91.81 99 VAL A CA 1
ATOM 805 C C . VAL A 1 99 ? 8.412 3.635 6.841 1.00 91.81 99 VAL A C 1
ATOM 807 O O . VAL A 1 99 ? 7.395 3.560 7.526 1.00 91.81 99 VAL A O 1
ATOM 810 N N . HIS A 1 100 ? 9.194 4.715 6.834 1.00 89.31 100 HIS A N 1
ATOM 811 C CA . HIS A 1 100 ? 8.916 5.948 7.567 1.00 89.31 100 HIS A CA 1
ATOM 812 C C . HIS A 1 100 ? 8.209 7.014 6.715 1.00 89.31 100 HIS A C 1
ATOM 814 O O . HIS A 1 100 ? 7.884 8.072 7.243 1.00 89.31 100 HIS A O 1
ATOM 820 N N . SER A 1 101 ? 7.999 6.790 5.409 1.00 91.38 101 SER A N 1
ATOM 821 C CA . SER A 1 101 ? 7.292 7.768 4.574 1.00 91.38 101 SER A CA 1
ATOM 822 C C . SER A 1 101 ? 5.771 7.681 4.763 1.00 91.38 101 SER A C 1
ATOM 824 O O . SER A 1 101 ? 5.264 6.631 5.162 1.00 91.38 101 SER A O 1
ATOM 826 N N . PRO A 1 102 ? 5.022 8.751 4.419 1.00 92.50 102 PRO A N 1
ATOM 827 C CA . PRO A 1 102 ? 3.554 8.778 4.533 1.00 92.50 102 PRO A CA 1
ATOM 828 C C . PRO A 1 102 ? 2.852 7.728 3.679 1.00 92.50 102 PRO A C 1
ATOM 830 O O . PRO A 1 102 ? 1.682 7.427 3.872 1.00 92.50 102 PRO A O 1
ATOM 833 N N . LEU A 1 103 ? 3.553 7.230 2.667 1.00 95.94 103 LEU A N 1
ATOM 834 C CA . LEU A 1 103 ? 3.092 6.173 1.796 1.00 95.94 103 LEU A CA 1
ATOM 835 C C . LEU A 1 103 ? 4.303 5.357 1.369 1.00 95.94 103 LEU A C 1
ATOM 837 O O . LEU A 1 103 ? 5.331 5.929 0.987 1.00 95.94 103 LEU A O 1
ATOM 841 N N . HIS A 1 104 ? 4.168 4.044 1.431 1.00 97.00 104 HIS A N 1
ATOM 842 C CA . HIS A 1 104 ? 5.028 3.094 0.742 1.00 97.00 104 HIS A CA 1
ATOM 843 C C . HIS A 1 104 ? 4.169 1.928 0.261 1.00 97.00 104 HIS A C 1
ATOM 845 O O . HIS A 1 104 ? 3.071 1.721 0.773 1.00 97.00 104 HIS A O 1
ATOM 851 N N . VAL A 1 105 ? 4.661 1.197 -0.730 1.00 97.19 105 VAL A N 1
ATOM 852 C CA . VAL A 1 105 ? 3.981 0.016 -1.263 1.00 97.19 105 VAL A CA 1
ATOM 853 C C . VAL A 1 105 ? 4.800 -1.228 -0.967 1.00 97.19 105 VAL A C 1
ATOM 855 O O . VAL A 1 105 ? 6.036 -1.162 -0.967 1.00 97.19 105 VAL A O 1
ATOM 858 N N . LEU A 1 106 ? 4.114 -2.339 -0.734 1.00 95.56 106 LEU A N 1
ATOM 859 C CA . LEU A 1 106 ? 4.670 -3.677 -0.870 1.00 95.56 106 LEU A CA 1
ATOM 860 C C . LEU A 1 106 ? 3.976 -4.362 -2.043 1.00 95.56 106 LEU A C 1
ATOM 862 O O . LEU A 1 106 ? 2.755 -4.451 -2.040 1.00 95.56 106 LEU A O 1
ATOM 866 N N . CYS A 1 107 ? 4.739 -4.842 -3.016 1.00 93.44 107 CYS A N 1
ATOM 867 C CA . CYS A 1 107 ? 4.227 -5.730 -4.056 1.00 93.44 107 CYS A CA 1
ATOM 868 C C . CYS A 1 107 ? 4.908 -7.078 -3.872 1.00 93.44 107 CYS A C 1
ATOM 870 O O . CYS A 1 107 ? 6.136 -7.120 -3.817 1.00 93.44 107 CYS A O 1
ATOM 872 N N . TYR A 1 108 ? 4.150 -8.153 -3.727 1.00 91.19 108 TYR A N 1
ATOM 873 C CA . TYR A 1 108 ? 4.717 -9.479 -3.518 1.00 91.19 108 TYR A CA 1
ATOM 874 C C . TYR A 1 108 ? 3.786 -10.552 -4.056 1.00 91.19 108 TYR A C 1
ATOM 876 O O . TYR A 1 108 ? 2.566 -10.371 -4.103 1.00 91.19 108 TYR A O 1
ATOM 884 N N . GLU A 1 109 ? 4.368 -11.669 -4.466 1.00 86.00 109 GLU A N 1
ATOM 885 C CA . GLU A 1 109 ? 3.583 -12.837 -4.839 1.00 86.00 109 GLU A CA 1
ATOM 886 C C . GLU A 1 109 ? 2.930 -13.402 -3.580 1.00 86.00 109 GLU A C 1
ATOM 888 O O . GLU A 1 109 ? 3.579 -13.569 -2.551 1.00 86.00 109 GLU A O 1
ATOM 893 N N . LYS A 1 110 ? 1.619 -13.625 -3.627 1.00 76.44 110 LYS A N 1
ATOM 894 C CA . LYS A 1 110 ? 0.843 -14.146 -2.496 1.00 76.44 110 LYS A CA 1
ATOM 895 C C . LYS A 1 110 ? 0.734 -15.669 -2.538 1.00 76.44 110 LYS A C 1
ATOM 897 O O . LYS A 1 110 ? 0.564 -16.305 -1.499 1.00 76.44 110 LYS A O 1
ATOM 902 N N . VAL A 1 111 ? 0.877 -16.240 -3.727 1.00 66.56 111 VAL A N 1
ATOM 903 C CA . VAL A 1 111 ? 1.002 -17.671 -3.985 1.00 66.56 111 VAL A CA 1
ATOM 904 C C . VAL A 1 111 ? 2.055 -17.840 -5.077 1.00 66.56 111 VAL A C 1
ATOM 906 O O . VAL A 1 111 ? 1.934 -17.211 -6.127 1.00 66.56 111 VAL A O 1
ATOM 909 N N . ASP A 1 112 ? 3.055 -18.687 -4.834 1.00 51.72 112 ASP A N 1
ATOM 910 C CA . ASP A 1 112 ? 3.917 -19.203 -5.899 1.00 51.72 112 ASP A CA 1
ATOM 911 C C . ASP A 1 112 ? 3.257 -20.461 -6.455 1.00 51.72 112 ASP A C 1
ATOM 913 O O . ASP A 1 112 ? 3.152 -21.474 -5.762 1.00 51.72 112 ASP A O 1
ATOM 917 N N . ALA A 1 113 ? 2.728 -20.361 -7.670 1.00 46.38 113 ALA A N 1
ATOM 918 C CA . ALA A 1 113 ? 2.198 -21.511 -8.395 1.00 46.38 113 ALA A CA 1
ATOM 919 C C . ALA A 1 113 ? 3.291 -22.205 -9.231 1.00 46.38 113 ALA A C 1
ATOM 921 O O . ALA A 1 113 ? 3.037 -23.251 -9.829 1.00 46.38 113 ALA A O 1
ATOM 922 N N . VAL A 1 114 ? 4.508 -21.651 -9.297 1.00 41.81 114 VAL A N 1
ATOM 923 C CA . VAL A 1 114 ? 5.603 -22.219 -10.080 1.00 41.81 114 VAL A CA 1
ATOM 924 C C . VAL A 1 114 ? 6.303 -23.289 -9.239 1.00 41.81 114 VAL A C 1
ATOM 926 O O . VAL A 1 114 ? 7.254 -23.036 -8.512 1.00 41.81 114 VAL A O 1
ATOM 929 N N . GLY A 1 115 ? 5.812 -24.527 -9.349 1.00 43.53 115 GLY A N 1
ATOM 930 C CA . GLY A 1 115 ? 6.499 -25.723 -8.842 1.00 43.53 115 GLY A CA 1
ATOM 931 C C . GLY A 1 115 ? 5.853 -26.434 -7.650 1.00 43.53 115 GLY A C 1
ATOM 932 O O . GLY A 1 115 ? 6.404 -27.431 -7.188 1.00 43.53 115 GLY A O 1
ATOM 933 N N . GLN A 1 116 ? 4.691 -25.994 -7.157 1.00 43.06 116 GLN A N 1
ATOM 934 C CA . GLN A 1 116 ? 3.942 -26.720 -6.122 1.00 43.06 116 GLN A CA 1
ATOM 935 C C . GLN A 1 116 ? 2.468 -26.845 -6.511 1.00 43.06 116 GLN A C 1
ATOM 937 O O . GLN A 1 116 ? 1.755 -25.855 -6.620 1.00 43.06 116 GLN A O 1
ATOM 942 N N . THR A 1 117 ? 2.005 -28.080 -6.709 1.00 37.47 117 THR A N 1
ATOM 943 C CA . THR A 1 117 ? 0.628 -28.411 -7.113 1.00 37.47 117 THR A CA 1
ATOM 944 C C . THR A 1 117 ? -0.405 -28.191 -6.005 1.00 37.47 117 THR A C 1
ATOM 946 O O . THR A 1 117 ? -1.583 -28.049 -6.315 1.00 37.47 117 THR A O 1
ATOM 949 N N . LYS A 1 118 ? 0.001 -28.109 -4.726 1.00 37.78 118 LYS A N 1
ATOM 950 C CA . LYS A 1 118 ? -0.863 -27.739 -3.588 1.00 37.78 118 LYS A CA 1
ATOM 951 C C . LYS A 1 118 ? -0.058 -27.042 -2.483 1.00 37.78 118 LYS A C 1
ATOM 953 O O . LYS A 1 118 ? 1.006 -27.522 -2.100 1.00 37.78 118 LYS A O 1
ATOM 958 N N . ARG A 1 119 ? -0.598 -25.961 -1.907 1.00 42.31 119 ARG A N 1
ATOM 959 C CA . ARG A 1 119 ? -0.164 -25.402 -0.614 1.00 42.31 119 ARG A CA 1
ATOM 960 C C . ARG A 1 119 ? -1.336 -25.470 0.353 1.00 42.31 119 ARG A C 1
ATOM 962 O O . ARG A 1 119 ? -2.324 -24.764 0.189 1.00 42.31 119 ARG A O 1
ATOM 969 N N . ILE A 1 120 ? -1.211 -26.329 1.359 1.00 37.00 120 ILE A N 1
ATOM 970 C CA . ILE A 1 120 ? -2.186 -26.452 2.442 1.00 37.00 120 ILE A CA 1
ATOM 971 C C . ILE A 1 120 ? -1.865 -25.366 3.470 1.00 37.00 120 ILE A C 1
ATOM 973 O O . ILE A 1 120 ? -0.875 -25.464 4.196 1.00 37.00 120 ILE A O 1
ATOM 977 N N . PHE A 1 121 ? -2.689 -24.322 3.539 1.00 39.12 121 PHE A N 1
ATOM 978 C CA . PHE A 1 121 ? -2.638 -23.381 4.654 1.00 39.12 121 PHE A CA 1
ATOM 979 C C . PHE A 1 121 ? -3.383 -24.003 5.837 1.00 39.12 121 PHE A C 1
ATOM 981 O O . PHE A 1 121 ? -4.601 -24.151 5.804 1.00 39.12 121 PHE A O 1
ATOM 988 N N . LYS A 1 122 ? -2.656 -24.373 6.897 1.00 29.80 122 LYS A N 1
ATOM 989 C CA . LYS A 1 122 ? -3.277 -24.679 8.190 1.00 29.80 122 LYS A CA 1
ATOM 990 C C . LYS A 1 122 ? -3.688 -23.363 8.849 1.00 29.80 122 LYS A C 1
ATOM 992 O O . LYS A 1 122 ? -2.868 -22.711 9.490 1.00 29.80 122 LYS A O 1
ATOM 997 N N . CYS A 1 123 ? -4.943 -22.966 8.674 1.00 35.12 123 CYS A N 1
ATOM 998 C CA . CYS A 1 123 ? -5.614 -22.116 9.649 1.00 35.12 123 CYS A CA 1
ATOM 999 C C . CYS A 1 123 ? -6.256 -23.031 10.698 1.00 35.12 123 CYS A C 1
ATOM 1001 O O . CYS A 1 123 ? -6.798 -24.079 10.356 1.00 35.12 123 CYS A O 1
ATOM 1003 N N . GLU A 1 124 ? -6.147 -22.669 11.976 1.00 36.84 124 GLU A N 1
ATOM 1004 C CA . GLU A 1 124 ? -6.898 -23.329 13.046 1.00 36.84 124 GLU A CA 1
ATOM 1005 C C . GLU A 1 124 ? -8.396 -23.216 12.727 1.00 36.84 124 GLU A C 1
ATOM 1007 O O . GLU A 1 124 ? -8.949 -22.120 12.769 1.00 36.84 124 GLU A O 1
ATOM 1012 N N . GLY A 1 125 ? -9.026 -24.329 12.347 1.00 39.62 125 GLY A N 1
ATOM 1013 C CA . GLY A 1 125 ? -10.472 -24.426 12.136 1.00 39.62 125 GLY A CA 1
ATOM 1014 C C . GLY A 1 125 ? -10.868 -25.076 10.817 1.00 39.62 125 GLY A C 1
ATOM 1015 O O . GLY A 1 125 ? -11.546 -26.091 10.851 1.00 39.62 125 GLY A O 1
ATOM 1016 N N . ASP A 1 126 ? -10.382 -24.567 9.682 1.00 34.66 126 ASP A N 1
ATOM 1017 C CA . ASP A 1 126 ? -10.782 -25.040 8.352 1.00 34.66 126 ASP A CA 1
ATOM 1018 C C . ASP A 1 126 ? -9.581 -25.118 7.398 1.00 34.66 126 ASP A C 1
ATOM 1020 O O . ASP A 1 126 ? -8.807 -24.167 7.234 1.00 34.66 126 ASP A O 1
ATOM 1024 N N . LEU A 1 127 ? -9.418 -26.276 6.752 1.00 38.19 127 LEU A N 1
ATOM 1025 C CA . LEU A 1 127 ? -8.462 -26.474 5.664 1.00 38.19 127 LEU A CA 1
ATOM 1026 C C . LEU A 1 127 ? -8.945 -25.681 4.447 1.00 38.19 127 LEU A C 1
ATOM 1028 O O . LEU A 1 127 ? -9.843 -26.110 3.728 1.00 38.19 127 LEU A O 1
ATOM 1032 N N . LEU A 1 128 ? -8.335 -24.524 4.198 1.00 39.66 128 LEU A N 1
ATOM 1033 C CA . LEU A 1 128 ? -8.574 -23.763 2.976 1.00 39.66 128 LEU A CA 1
ATOM 1034 C C . LEU A 1 128 ? -7.742 -24.403 1.858 1.00 39.66 128 LEU A C 1
ATOM 1036 O O . LEU A 1 128 ? -6.574 -24.065 1.647 1.00 39.66 128 LEU A O 1
ATOM 1040 N N . GLU A 1 129 ? -8.325 -25.399 1.191 1.00 41.78 129 GLU A N 1
ATOM 1041 C CA . GLU A 1 129 ? -7.724 -26.032 0.021 1.00 41.78 129 GLU A CA 1
ATOM 1042 C C . GLU A 1 129 ? -7.846 -25.064 -1.163 1.00 41.78 129 GLU A C 1
ATOM 1044 O O . GLU A 1 129 ? -8.845 -25.017 -1.876 1.00 41.78 129 GLU A O 1
ATOM 1049 N N . LEU A 1 130 ? -6.831 -24.214 -1.337 1.00 46.25 130 LEU A N 1
ATOM 1050 C CA . LEU A 1 130 ? -6.711 -23.411 -2.546 1.00 46.25 130 LEU A CA 1
ATOM 1051 C C . LEU A 1 130 ? -6.369 -24.357 -3.696 1.00 46.25 130 LEU A C 1
ATOM 1053 O O . LEU A 1 130 ? -5.259 -24.889 -3.766 1.00 46.25 130 LEU A O 1
ATOM 1057 N N . ALA A 1 131 ? -7.334 -24.550 -4.589 1.00 49.75 131 ALA A N 1
ATOM 1058 C CA . ALA A 1 131 ? -7.142 -25.150 -5.897 1.00 49.75 131 ALA A CA 1
ATOM 1059 C C . ALA A 1 131 ? -6.152 -24.266 -6.689 1.00 49.75 131 ALA A C 1
ATOM 1061 O O . ALA A 1 131 ? -6.528 -23.274 -7.317 1.00 49.75 131 ALA A O 1
ATOM 1062 N N . LEU A 1 132 ? -4.849 -24.545 -6.550 1.00 50.09 132 LEU A N 1
ATOM 1063 C CA . LEU A 1 132 ? -3.762 -23.776 -7.176 1.00 50.09 132 LEU A CA 1
ATOM 1064 C C . LEU A 1 132 ? -3.814 -23.836 -8.711 1.00 50.09 132 LEU A C 1
ATOM 1066 O O . LEU A 1 132 ? -3.301 -22.945 -9.384 1.00 50.09 132 LEU A O 1
ATOM 1070 N N . ASP A 1 133 ? -4.468 -24.863 -9.244 1.00 53.88 133 ASP A N 1
ATOM 1071 C CA . ASP A 1 133 ? -4.835 -25.044 -10.646 1.00 53.88 133 ASP A CA 1
ATOM 1072 C C . ASP A 1 133 ? -5.901 -24.043 -11.127 1.00 53.88 133 ASP A C 1
ATOM 1074 O O . ASP A 1 133 ? -5.884 -23.658 -12.295 1.00 53.88 133 ASP A O 1
ATOM 1078 N N . GLN A 1 134 ? -6.782 -23.560 -10.243 1.00 50.47 134 GLN A N 1
ATOM 1079 C CA . GLN A 1 134 ? -7.824 -22.581 -10.583 1.00 50.47 134 GLN A CA 1
ATOM 1080 C C . GLN A 1 134 ? -7.338 -21.122 -10.526 1.00 50.47 134 GLN A C 1
ATOM 1082 O O . GLN A 1 134 ? -7.932 -20.259 -11.172 1.00 50.47 134 GLN A O 1
ATOM 1087 N N . TYR A 1 135 ? -6.248 -20.830 -9.802 1.00 54.31 135 TYR A N 1
ATOM 1088 C CA . TYR A 1 135 ? -5.708 -19.467 -9.649 1.00 54.31 135 TYR A CA 1
ATOM 1089 C C . TYR A 1 135 ? -4.176 -19.385 -9.818 1.00 54.31 135 TYR A C 1
ATOM 1091 O O . TYR A 1 135 ? -3.477 -18.910 -8.914 1.00 54.31 135 TYR A O 1
ATOM 1099 N N . PRO A 1 136 ? -3.610 -19.812 -10.965 1.00 57.75 136 PRO A N 1
ATOM 1100 C CA . PRO A 1 136 ? -2.183 -19.667 -11.215 1.00 57.75 136 PRO A CA 1
ATOM 1101 C C . PRO A 1 136 ? -1.827 -18.177 -11.351 1.00 57.75 136 PRO A C 1
ATOM 1103 O O . PRO A 1 136 ? -2.380 -17.473 -12.198 1.00 57.75 136 PRO A O 1
ATOM 1106 N N . ARG A 1 137 ? -0.843 -17.724 -10.562 1.00 74.19 137 ARG A N 1
ATOM 1107 C CA . ARG A 1 137 ? -0.308 -16.343 -10.494 1.00 74.19 137 ARG A CA 1
ATOM 1108 C C . ARG A 1 137 ? -1.197 -15.379 -9.709 1.00 74.19 137 ARG A C 1
ATOM 1110 O O . ARG A 1 137 ? -2.215 -14.882 -10.197 1.00 74.19 137 ARG A O 1
ATOM 1117 N N . PHE A 1 138 ? -0.765 -15.098 -8.481 1.00 81.62 138 PHE A N 1
ATOM 1118 C CA . PHE A 1 138 ? -1.484 -14.241 -7.553 1.00 81.62 138 PHE A CA 1
ATOM 1119 C C . PHE A 1 138 ? -0.565 -13.189 -6.941 1.00 81.62 138 PHE A C 1
ATOM 1121 O O . PHE A 1 138 ? 0.296 -13.500 -6.113 1.00 81.62 138 PHE A O 1
ATOM 1128 N N . LEU A 1 139 ? -0.773 -11.932 -7.321 1.00 88.62 139 LEU A N 1
ATOM 1129 C CA . LEU A 1 139 ? 0.014 -10.801 -6.852 1.00 88.62 139 LEU A CA 1
ATOM 1130 C C . LEU A 1 139 ? -0.782 -9.973 -5.845 1.00 88.62 139 LEU A C 1
ATOM 1132 O O . LEU A 1 139 ? -1.939 -9.632 -6.082 1.00 88.62 139 LEU A O 1
ATOM 1136 N N . ARG A 1 140 ? -0.134 -9.568 -4.755 1.00 92.94 140 ARG A N 1
ATOM 1137 C CA . ARG A 1 140 ? -0.690 -8.605 -3.808 1.00 92.94 140 ARG A CA 1
ATOM 1138 C C . ARG A 1 140 ? 0.070 -7.287 -3.848 1.00 92.94 140 ARG A C 1
ATOM 1140 O O . ARG A 1 140 ? 1.296 -7.259 -3.758 1.00 92.94 140 ARG A O 1
ATOM 1147 N N . VAL A 1 141 ? -0.681 -6.192 -3.901 1.00 95.69 141 VAL A N 1
ATOM 1148 C CA . VAL A 1 141 ? -0.196 -4.817 -3.761 1.00 95.69 141 VAL A CA 1
ATOM 1149 C C . VAL A 1 141 ? -0.766 -4.223 -2.471 1.00 95.69 141 VAL A C 1
ATOM 1151 O O . VAL A 1 141 ? -1.956 -3.937 -2.382 1.00 95.69 141 VAL A O 1
ATOM 1154 N N . GLU A 1 142 ? 0.075 -4.019 -1.458 1.00 96.75 142 GLU A N 1
ATOM 1155 C CA . GLU A 1 142 ? -0.285 -3.347 -0.204 1.00 96.75 142 GLU A CA 1
ATOM 1156 C C . GLU A 1 142 ? 0.182 -1.893 -0.207 1.00 96.75 142 GLU A C 1
ATOM 1158 O O . GLU A 1 142 ? 1.377 -1.605 -0.098 1.00 96.75 142 GLU A O 1
ATOM 1163 N N . MET A 1 143 ? -0.764 -0.959 -0.253 1.00 97.50 143 MET A N 1
ATOM 1164 C CA . MET A 1 143 ? -0.508 0.460 -0.040 1.00 97.50 143 MET A CA 1
ATOM 1165 C C . MET A 1 143 ? -0.539 0.767 1.458 1.00 97.50 143 MET A C 1
ATOM 1167 O O . MET A 1 143 ? -1.602 0.795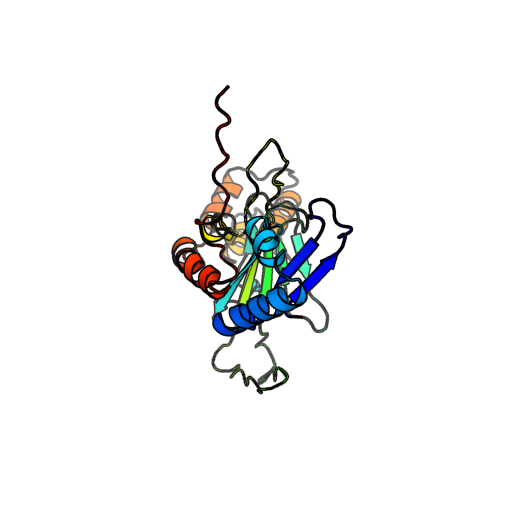 2.077 1.00 97.50 143 MET A O 1
ATOM 1171 N N . ARG A 1 144 ? 0.629 1.031 2.045 1.00 96.69 144 ARG A N 1
ATOM 1172 C CA . ARG A 1 144 ? 0.778 1.339 3.472 1.00 96.69 144 ARG A CA 1
ATOM 1173 C C . ARG A 1 144 ? 0.800 2.839 3.696 1.00 96.69 144 ARG A C 1
ATOM 1175 O O . ARG A 1 144 ? 1.826 3.503 3.494 1.00 96.69 144 ARG A O 1
ATOM 1182 N N . PHE A 1 145 ? -0.347 3.370 4.089 1.00 95.31 145 PHE A N 1
ATOM 1183 C CA . PHE A 1 145 ? -0.589 4.788 4.291 1.00 95.31 145 PHE A CA 1
ATOM 1184 C C . PHE A 1 145 ? -0.412 5.179 5.760 1.00 95.31 145 PHE A C 1
ATOM 1186 O O . PHE A 1 145 ? -0.947 4.537 6.658 1.00 95.31 145 PHE A O 1
ATOM 1193 N N . LYS A 1 146 ? 0.335 6.255 6.006 1.00 92.44 146 LYS A N 1
ATOM 1194 C CA . LYS A 1 146 ? 0.651 6.793 7.332 1.00 92.44 146 LYS A CA 1
ATOM 1195 C C . LYS A 1 146 ? 0.327 8.286 7.373 1.00 92.44 146 LYS A C 1
ATOM 1197 O O . LYS A 1 146 ? 1.134 9.093 6.895 1.00 92.44 146 LYS A O 1
ATOM 1202 N N . PRO A 1 147 ? -0.834 8.678 7.922 1.00 87.94 147 PRO A N 1
ATOM 1203 C CA . PRO A 1 147 ? -1.137 10.080 8.183 1.00 87.94 147 PRO A CA 1
ATOM 1204 C C . PRO A 1 147 ? -0.044 10.694 9.069 1.00 87.94 147 PRO A C 1
ATOM 1206 O O . PRO A 1 147 ? 0.223 10.205 10.161 1.00 87.94 147 PRO A O 1
ATOM 1209 N N . LEU A 1 148 ? 0.616 11.759 8.603 1.00 78.44 148 LEU A N 1
ATOM 1210 C CA . LEU A 1 148 ? 1.685 12.409 9.377 1.00 78.44 148 LEU A CA 1
ATOM 1211 C C . LEU A 1 148 ? 1.170 13.404 10.426 1.00 78.44 148 LEU A C 1
ATOM 1213 O O . LEU A 1 148 ? 1.899 13.743 11.357 1.00 78.44 148 LEU A O 1
ATOM 1217 N N . ALA A 1 149 ? -0.048 13.920 10.250 1.00 78.88 149 ALA A N 1
ATOM 1218 C CA . ALA A 1 149 ? -0.609 14.945 11.121 1.00 78.88 149 ALA A CA 1
ATOM 1219 C C . ALA A 1 149 ? -1.170 14.327 12.407 1.00 78.88 149 ALA A C 1
ATOM 1221 O O . ALA A 1 149 ? -1.959 13.381 12.352 1.00 78.88 149 ALA A O 1
ATOM 1222 N N . LYS A 1 150 ? -0.801 14.897 13.560 1.00 77.75 150 LYS A N 1
ATOM 1223 C CA . LYS A 1 150 ? -1.447 14.601 14.847 1.00 77.75 150 LYS A CA 1
ATOM 1224 C C . LYS A 1 150 ? -2.619 15.545 15.087 1.00 77.75 150 LYS A C 1
ATOM 1226 O O . LYS A 1 150 ? -2.612 16.647 14.540 1.00 77.75 150 LYS A O 1
ATOM 1231 N N . PRO A 1 151 ? -3.562 15.190 15.976 1.00 77.69 151 PRO A N 1
ATOM 1232 C CA . PRO A 1 151 ? -4.624 16.110 16.378 1.00 77.69 151 PRO A CA 1
ATOM 1233 C C . PRO A 1 151 ? -4.105 17.442 16.943 1.00 77.69 151 PRO A C 1
ATOM 1235 O O . PRO A 1 151 ? -4.785 18.453 16.839 1.00 77.69 151 PRO A O 1
ATOM 1238 N N . THR A 1 152 ? -2.900 17.446 17.521 1.00 73.00 152 THR A N 1
ATOM 1239 C CA . THR A 1 152 ? -2.254 18.629 18.110 1.00 73.00 152 THR A CA 1
ATOM 1240 C C . THR A 1 152 ? -1.354 19.397 17.142 1.00 73.00 152 THR A C 1
ATOM 1242 O O . THR A 1 152 ? -0.823 20.442 17.508 1.00 73.00 152 THR A O 1
ATOM 1245 N N . HIS A 1 153 ? -1.128 18.891 15.925 1.00 71.06 153 HIS A N 1
ATOM 1246 C CA . HIS A 1 153 ? -0.308 19.602 14.949 1.00 71.06 153 HIS A CA 1
ATOM 1247 C C . HIS A 1 153 ? -1.081 20.801 14.391 1.00 71.06 153 HIS A C 1
ATOM 1249 O O . HIS A 1 153 ? -2.250 20.694 14.037 1.00 71.06 153 HIS A O 1
ATOM 1255 N N . THR A 1 154 ? -0.399 21.937 14.265 1.00 60.44 154 THR A N 1
ATOM 1256 C CA . THR A 1 154 ? -0.944 23.166 13.668 1.00 60.44 154 THR A CA 1
ATOM 1257 C C . THR A 1 154 ? -1.091 23.069 12.148 1.00 60.44 154 THR A C 1
ATOM 1259 O O . THR A 1 154 ? -1.893 23.785 11.554 1.00 60.44 154 THR A O 1
ATOM 1262 N N . ILE A 1 155 ? -0.338 22.164 11.511 1.00 56.16 155 ILE A N 1
ATOM 1263 C CA . ILE A 1 155 ? -0.301 21.979 10.058 1.00 56.16 155 ILE A CA 1
ATOM 1264 C C . ILE A 1 155 ? -0.914 20.624 9.692 1.00 56.16 155 ILE A C 1
ATOM 1266 O O . ILE A 1 155 ? -0.354 19.565 9.986 1.00 56.16 155 ILE A O 1
ATOM 1270 N N . GLY A 1 156 ? -2.043 20.677 8.980 1.00 62.25 156 GLY A N 1
ATOM 1271 C CA . GLY A 1 156 ? -2.797 19.508 8.527 1.00 62.25 156 GLY A CA 1
ATOM 1272 C C . GLY A 1 156 ? -3.705 18.918 9.610 1.00 62.25 156 GLY A C 1
ATOM 1273 O O . GLY A 1 156 ? -3.425 18.999 10.800 1.00 62.25 156 GLY A O 1
ATOM 1274 N N . LYS A 1 157 ? -4.822 18.312 9.196 1.00 76.62 157 LYS A N 1
ATOM 1275 C CA . LYS A 1 157 ? -5.746 17.631 10.114 1.00 76.62 157 LYS A CA 1
ATOM 1276 C C . LYS A 1 157 ? -5.376 16.155 10.219 1.00 76.62 157 LYS A C 1
ATOM 1278 O O . LYS A 1 157 ? -5.145 15.508 9.196 1.00 76.62 157 LYS A O 1
ATOM 1283 N N . ALA A 1 158 ? -5.345 15.624 11.440 1.00 87.19 158 ALA A N 1
ATOM 1284 C CA . ALA A 1 158 ? -5.229 14.186 11.655 1.00 87.19 158 ALA A CA 1
ATOM 1285 C C . ALA A 1 158 ? -6.390 13.441 10.987 1.00 87.19 158 ALA A C 1
ATOM 1287 O O . ALA A 1 158 ? -7.532 13.913 10.986 1.00 87.19 158 ALA A O 1
ATOM 1288 N N . LEU A 1 159 ? -6.103 12.259 10.442 1.00 90.69 159 LEU A N 1
ATOM 1289 C CA . LEU A 1 159 ? -7.151 11.361 9.979 1.00 90.69 159 LEU A CA 1
ATOM 1290 C C . LEU A 1 159 ? -7.804 10.728 11.207 1.00 90.69 159 LEU A C 1
ATOM 1292 O O . LEU A 1 159 ? -7.238 9.828 11.814 1.00 90.69 159 LEU A O 1
ATOM 1296 N N . MET A 1 160 ? -8.976 11.218 11.591 1.00 90.69 160 MET A N 1
ATOM 1297 C CA . MET A 1 160 ? -9.764 10.598 12.658 1.00 90.69 160 MET A CA 1
ATOM 1298 C C . MET A 1 160 ? -10.346 9.268 12.175 1.00 90.69 160 MET A C 1
ATOM 1300 O O . MET A 1 160 ? -10.698 9.154 11.000 1.00 90.69 160 MET A O 1
ATOM 1304 N N . LEU A 1 161 ? -10.510 8.301 13.080 1.00 89.62 161 LEU A N 1
ATOM 1305 C CA . LEU A 1 161 ? -11.145 7.012 12.781 1.00 89.62 161 LEU A CA 1
ATOM 1306 C C . LEU A 1 161 ? -12.549 7.199 12.182 1.00 89.62 161 LEU A C 1
ATOM 1308 O O . LEU A 1 161 ? -12.870 6.601 11.158 1.00 89.62 161 LEU A O 1
ATOM 1312 N N . ALA A 1 162 ? -13.331 8.130 12.736 1.00 86.12 162 ALA A N 1
ATOM 1313 C CA . ALA A 1 162 ? -14.648 8.515 12.218 1.00 86.12 162 ALA A CA 1
ATOM 1314 C C . ALA A 1 162 ? -14.618 9.027 10.762 1.00 86.12 162 ALA A C 1
ATOM 1316 O O . ALA A 1 162 ? -15.601 8.931 10.037 1.00 86.12 162 ALA A O 1
ATOM 1317 N N . ASN A 1 163 ? -13.474 9.545 10.308 1.00 89.00 163 ASN A N 1
ATOM 1318 C CA . ASN A 1 163 ? -13.295 10.115 8.974 1.00 89.00 163 ASN A CA 1
ATOM 1319 C C . ASN A 1 163 ? -12.571 9.166 8.007 1.00 89.00 163 ASN A C 1
ATOM 1321 O O . ASN A 1 163 ? -12.154 9.607 6.936 1.00 89.00 163 ASN A O 1
ATOM 1325 N N . LEU A 1 164 ? -12.418 7.880 8.342 1.00 90.56 164 LEU A N 1
ATOM 1326 C CA . LEU A 1 164 ? -11.661 6.920 7.531 1.00 90.56 164 LEU A CA 1
ATOM 1327 C C . LEU A 1 164 ? -12.202 6.789 6.092 1.00 90.56 164 LEU A C 1
ATOM 1329 O O . LEU A 1 164 ? -11.423 6.669 5.146 1.00 90.56 164 LEU A O 1
ATOM 1333 N N . LYS A 1 165 ? -13.522 6.932 5.897 1.00 90.31 165 LYS A N 1
ATOM 1334 C CA . LYS A 1 165 ? -14.157 6.969 4.563 1.00 90.31 165 LYS A CA 1
ATOM 1335 C C . LYS A 1 165 ? -13.634 8.103 3.671 1.00 90.31 165 LYS A C 1
ATOM 1337 O O . LYS A 1 165 ? -13.585 7.955 2.460 1.00 90.31 165 LYS A O 1
ATOM 1342 N N . ARG A 1 166 ? -13.181 9.214 4.263 1.00 87.94 166 ARG A N 1
ATOM 1343 C CA . ARG A 1 166 ? -12.665 10.399 3.550 1.00 87.94 166 ARG A CA 1
ATOM 1344 C C . ARG A 1 166 ? -11.184 10.276 3.171 1.00 87.94 166 ARG A C 1
ATOM 1346 O O . ARG A 1 166 ? -10.587 11.246 2.699 1.00 87.94 166 ARG A O 1
ATOM 1353 N N . MET A 1 167 ? -10.559 9.125 3.425 1.00 92.12 167 MET A N 1
ATOM 1354 C CA . MET A 1 167 ? -9.174 8.877 3.040 1.00 92.12 167 MET A CA 1
ATOM 1355 C C . MET A 1 167 ? -9.019 8.972 1.517 1.00 92.12 167 MET A C 1
ATOM 1357 O O . MET A 1 167 ? -9.831 8.454 0.756 1.00 92.12 167 MET A O 1
ATOM 1361 N N . LYS A 1 168 ? -7.956 9.645 1.066 1.00 92.88 168 LYS A N 1
ATOM 1362 C CA . LYS A 1 168 ? -7.631 9.723 -0.362 1.00 92.88 168 LYS A CA 1
ATOM 1363 C C . LYS A 1 168 ? -7.144 8.369 -0.865 1.00 92.88 168 LYS A C 1
ATOM 1365 O O . LYS A 1 168 ? -6.417 7.685 -0.147 1.00 92.88 168 LYS A O 1
ATOM 1370 N N . ASN A 1 169 ? -7.462 8.059 -2.119 1.00 96.12 169 ASN A N 1
ATOM 1371 C CA . ASN A 1 169 ? -6.997 6.857 -2.797 1.00 96.12 169 ASN A CA 1
ATOM 1372 C C . ASN A 1 169 ? -5.455 6.772 -2.789 1.00 96.12 169 ASN A C 1
ATOM 1374 O O . ASN A 1 169 ? -4.792 7.587 -3.440 1.00 96.12 169 ASN A O 1
ATOM 1378 N N . PRO A 1 170 ? -4.846 5.814 -2.064 1.00 96.00 170 PRO A N 1
ATOM 1379 C CA . PRO A 1 170 ? -3.415 5.685 -2.007 1.00 96.00 170 PRO A CA 1
ATOM 1380 C C . PRO A 1 170 ? -2.831 5.139 -3.321 1.00 96.00 170 PRO A C 1
ATOM 1382 O O . PRO A 1 170 ? -1.665 5.418 -3.613 1.00 96.00 170 PRO A O 1
ATOM 1385 N N . PHE A 1 171 ? -3.624 4.435 -4.140 1.00 97.38 171 PHE A N 1
ATOM 1386 C CA . PHE A 1 171 ? -3.187 3.861 -5.417 1.00 97.38 171 PHE A CA 1
ATOM 1387 C C . PHE A 1 171 ? -2.893 4.916 -6.494 1.00 97.38 171 PHE A C 1
ATOM 1389 O O . PHE A 1 171 ? -2.178 4.615 -7.445 1.00 97.38 171 PHE A O 1
ATOM 1396 N N . GLU A 1 172 ? -3.348 6.166 -6.345 1.00 96.75 172 GLU A N 1
ATOM 1397 C CA . GLU A 1 172 ? -3.093 7.248 -7.318 1.00 96.75 172 GLU A CA 1
ATOM 1398 C C . GLU A 1 172 ? -1.604 7.441 -7.616 1.00 96.75 172 GLU A C 1
ATOM 1400 O O . GLU A 1 172 ? -1.208 7.724 -8.743 1.00 96.75 172 GLU A O 1
ATOM 1405 N N . ARG A 1 173 ? -0.751 7.232 -6.608 1.00 96.00 173 ARG A N 1
ATOM 1406 C CA . ARG A 1 173 ? 0.703 7.380 -6.740 1.00 96.00 173 ARG A CA 1
ATOM 1407 C C . ARG A 1 173 ? 1.409 6.132 -7.260 1.00 96.00 173 ARG A C 1
ATOM 1409 O O . ARG A 1 173 ? 2.612 6.217 -7.509 1.00 96.00 173 ARG A O 1
ATOM 1416 N N . LEU A 1 174 ? 0.721 4.995 -7.346 1.00 97.81 174 LEU A N 1
ATOM 1417 C CA . LEU A 1 174 ? 1.287 3.759 -7.878 1.00 97.81 174 LEU A CA 1
ATOM 1418 C C . LEU A 1 174 ? 1.543 3.936 -9.374 1.00 97.81 174 LEU A C 1
ATOM 1420 O O . LEU A 1 174 ? 0.665 4.406 -10.093 1.00 97.81 174 LEU A O 1
ATOM 1424 N N . GLN A 1 175 ? 2.730 3.560 -9.827 1.00 97.56 175 GLN A N 1
ATOM 1425 C CA . GLN A 1 175 ? 3.103 3.585 -11.238 1.00 97.56 175 GLN A CA 1
ATOM 1426 C C . GLN A 1 175 ? 3.441 2.161 -11.653 1.00 97.56 175 GLN A C 1
ATOM 1428 O O . GLN A 1 175 ? 4.156 1.463 -10.928 1.00 97.56 175 GLN A O 1
ATOM 1433 N N . VAL A 1 176 ? 2.930 1.734 -12.799 1.00 97.62 176 VAL A N 1
ATOM 1434 C CA . VAL A 1 176 ? 3.192 0.406 -13.352 1.00 97.62 176 VAL A CA 1
ATOM 1435 C C . VAL A 1 176 ? 3.619 0.611 -14.789 1.00 97.62 176 VAL A C 1
ATOM 1437 O O . VAL A 1 176 ? 2.923 1.281 -15.541 1.00 97.62 176 VAL A O 1
ATOM 1440 N N . TYR A 1 177 ? 4.767 0.065 -15.165 1.00 97.12 177 TYR A N 1
ATOM 1441 C CA . TYR A 1 177 ? 5.263 0.150 -16.532 1.00 97.12 177 TYR A CA 1
ATOM 1442 C C . TYR A 1 177 ? 5.352 -1.242 -17.135 1.00 97.12 177 TYR A C 1
ATOM 1444 O O . TYR A 1 177 ? 5.647 -2.221 -16.439 1.00 97.12 177 TYR A O 1
ATOM 1452 N N . SER A 1 178 ? 5.126 -1.306 -18.443 1.00 94.19 178 SER A N 1
ATOM 1453 C CA . SER A 1 178 ? 5.318 -2.528 -19.213 1.00 94.19 178 SER A CA 1
ATOM 1454 C C . SER A 1 178 ? 6.772 -2.991 -19.142 1.00 94.19 178 SER A C 1
ATOM 1456 O O . SER A 1 178 ? 7.706 -2.186 -19.223 1.00 94.19 178 SER A O 1
ATOM 1458 N N . LYS A 1 179 ? 6.986 -4.308 -19.078 1.00 89.94 179 LYS A N 1
ATOM 1459 C CA . LYS A 1 179 ? 8.330 -4.892 -19.172 1.00 89.94 179 LYS A CA 1
ATOM 1460 C C . LYS A 1 179 ? 8.970 -4.705 -20.552 1.00 89.94 179 LYS A C 1
ATOM 1462 O O . LYS A 1 179 ? 10.195 -4.755 -20.666 1.00 89.94 179 LYS A O 1
ATOM 1467 N N . SER A 1 180 ? 8.176 -4.386 -21.582 1.00 91.94 180 SER A N 1
ATOM 1468 C CA . SER A 1 180 ? 8.686 -3.995 -22.905 1.00 91.94 180 SER A CA 1
ATOM 1469 C C . SER A 1 180 ? 9.608 -2.775 -22.849 1.00 91.94 180 SER A C 1
ATOM 1471 O O . SER A 1 180 ? 10.497 -2.670 -23.692 1.00 91.94 180 SER A O 1
ATOM 1473 N N . LEU A 1 181 ? 9.469 -1.905 -21.837 1.00 93.88 181 LEU A N 1
ATOM 1474 C CA . LEU A 1 181 ? 10.330 -0.737 -21.643 1.00 93.88 181 LEU A CA 1
ATOM 1475 C C . LEU A 1 181 ? 11.820 -1.108 -21.655 1.00 93.88 181 LEU A C 1
ATOM 1477 O O . LEU A 1 181 ? 12.622 -0.375 -22.224 1.00 93.88 181 LEU A O 1
ATOM 1481 N N . GLU A 1 182 ? 12.212 -2.256 -21.089 1.00 92.62 182 GLU A N 1
ATOM 1482 C CA . GLU A 1 182 ? 13.610 -2.705 -21.131 1.00 92.62 182 GLU A CA 1
ATOM 1483 C C . GLU A 1 182 ? 14.113 -2.888 -22.563 1.00 92.62 182 GLU A C 1
ATOM 1485 O O . GLU A 1 182 ? 15.204 -2.433 -22.913 1.00 92.62 182 GLU A O 1
ATOM 1490 N N . SER A 1 183 ? 13.293 -3.526 -23.397 1.00 92.81 183 SER A N 1
ATOM 1491 C CA . SER A 1 183 ? 13.623 -3.793 -24.794 1.00 92.81 183 SER A CA 1
ATOM 1492 C C . SER A 1 183 ? 13.734 -2.490 -25.577 1.00 92.81 183 SER A C 1
ATOM 1494 O O . SER A 1 183 ? 14.683 -2.309 -26.334 1.00 92.81 183 SER A O 1
ATOM 1496 N N . VAL A 1 184 ? 12.821 -1.546 -25.338 1.00 93.88 184 VAL A N 1
ATOM 1497 C CA . VAL A 1 184 ? 12.845 -0.224 -25.975 1.00 93.88 184 VAL A CA 1
ATOM 1498 C C . VAL A 1 184 ? 14.101 0.561 -25.572 1.00 93.88 184 VAL A C 1
ATOM 1500 O O . VAL A 1 184 ? 14.788 1.113 -26.428 1.00 93.88 184 VAL A O 1
ATOM 1503 N N . LEU A 1 185 ? 14.468 0.557 -24.285 1.00 94.38 185 LEU A N 1
ATOM 1504 C CA . LEU A 1 185 ? 15.682 1.222 -23.795 1.00 94.38 185 LEU A CA 1
ATOM 1505 C C . LEU A 1 185 ? 16.973 0.621 -24.381 1.00 94.38 185 LEU A C 1
ATOM 1507 O O . LEU A 1 185 ? 17.945 1.353 -24.584 1.00 94.38 185 LEU A O 1
ATOM 1511 N N . LEU A 1 186 ? 16.998 -0.693 -24.632 1.00 94.25 186 LEU A N 1
ATOM 1512 C CA . LEU A 1 186 ? 18.109 -1.380 -25.299 1.00 94.25 186 LEU A CA 1
ATOM 1513 C C . LEU A 1 186 ? 18.180 -1.024 -26.789 1.00 94.25 186 LEU A C 1
ATOM 1515 O O . LEU A 1 186 ? 19.259 -0.691 -27.278 1.00 94.25 186 LEU A O 1
ATOM 1519 N N . MET A 1 187 ? 17.046 -1.059 -27.497 1.00 94.44 187 MET A N 1
ATOM 1520 C CA . MET A 1 187 ? 16.966 -0.731 -28.927 1.00 94.44 187 MET A CA 1
ATOM 1521 C C . MET A 1 187 ? 17.400 0.713 -29.208 1.00 94.44 187 MET A C 1
ATOM 1523 O O . MET A 1 187 ? 18.227 0.948 -30.086 1.00 94.44 187 MET A O 1
ATOM 1527 N N . GLU A 1 188 ? 16.943 1.666 -28.392 1.00 93.31 188 GLU A N 1
ATOM 1528 C CA . GLU A 1 188 ? 17.349 3.078 -28.463 1.00 93.31 188 GLU A CA 1
ATOM 1529 C C . GLU A 1 188 ? 18.777 3.332 -27.934 1.00 93.31 188 GLU A C 1
ATOM 1531 O O . GLU A 1 188 ? 19.243 4.472 -27.903 1.00 93.31 188 GLU A O 1
ATOM 1536 N N . LYS A 1 189 ? 19.493 2.284 -27.499 1.00 93.12 189 LYS A N 1
ATOM 1537 C CA . LYS A 1 189 ? 20.865 2.341 -26.960 1.00 93.12 189 LYS A CA 1
ATOM 1538 C C . LYS A 1 189 ? 21.016 3.248 -25.728 1.00 93.12 189 LYS A C 1
ATOM 1540 O O . LYS A 1 189 ? 22.118 3.710 -25.418 1.00 93.12 189 LYS A O 1
ATOM 1545 N N . PHE A 1 190 ? 19.936 3.471 -24.975 1.00 93.44 190 PHE A N 1
ATOM 1546 C CA . PHE A 1 190 ? 19.982 4.201 -23.703 1.00 93.44 190 PHE A CA 1
ATOM 1547 C C . PHE A 1 190 ? 20.602 3.367 -22.574 1.00 93.44 190 PHE A C 1
ATOM 1549 O O . PHE A 1 190 ? 21.228 3.917 -21.663 1.00 93.44 190 PHE A O 1
ATOM 1556 N N . ILE A 1 191 ? 20.483 2.043 -22.648 1.00 93.31 191 ILE A N 1
ATOM 1557 C CA . ILE A 1 191 ? 21.197 1.089 -21.790 1.00 93.31 191 ILE A CA 1
ATOM 1558 C C . ILE A 1 191 ? 21.920 0.059 -22.658 1.00 93.31 191 ILE A C 1
ATOM 1560 O O . ILE A 1 191 ? 21.534 -0.184 -23.796 1.00 93.31 191 ILE A O 1
ATOM 1564 N N . ARG A 1 192 ? 22.990 -0.541 -22.125 1.00 91.44 192 ARG A N 1
ATOM 1565 C CA . ARG A 1 192 ? 23.789 -1.561 -22.838 1.00 91.44 192 ARG A CA 1
ATOM 1566 C C . ARG A 1 192 ? 23.485 -2.990 -22.397 1.00 91.44 192 ARG A C 1
ATOM 1568 O O . ARG A 1 192 ? 23.819 -3.936 -23.095 1.00 91.44 192 ARG A O 1
ATOM 1575 N N . THR A 1 193 ? 22.901 -3.143 -21.214 1.00 92.81 193 THR A N 1
ATOM 1576 C CA . THR A 1 193 ? 22.599 -4.432 -20.589 1.00 92.81 193 THR A CA 1
ATOM 1577 C C . THR A 1 193 ? 21.248 -4.369 -19.893 1.00 92.81 193 THR A C 1
ATOM 1579 O O . THR A 1 193 ? 20.771 -3.281 -19.556 1.00 92.81 193 THR A O 1
ATOM 1582 N N . LYS A 1 194 ? 20.649 -5.538 -19.656 1.00 89.56 194 LYS A N 1
ATOM 1583 C CA . LYS A 1 194 ? 19.388 -5.677 -18.920 1.00 89.56 194 LYS A CA 1
ATOM 1584 C C . LYS A 1 194 ? 19.502 -5.171 -17.480 1.00 89.56 194 LYS A C 1
ATOM 1586 O O . LYS A 1 194 ? 20.544 -5.325 -16.833 1.00 89.56 194 LYS A O 1
ATOM 1591 N N . CYS A 1 195 ? 18.431 -4.569 -16.974 1.00 88.06 195 CYS A N 1
ATOM 1592 C CA . CYS A 1 195 ? 18.340 -4.134 -15.589 1.00 88.06 195 CYS A CA 1
ATOM 1593 C C . CYS A 1 195 ? 17.979 -5.332 -14.702 1.00 88.06 195 CYS A C 1
ATOM 1595 O O . CYS A 1 195 ? 16.977 -6.001 -14.915 1.00 88.06 195 CYS A O 1
ATOM 1597 N N . LYS A 1 196 ? 18.762 -5.584 -13.648 1.00 81.50 196 LYS A N 1
ATOM 1598 C CA . LYS A 1 196 ? 18.509 -6.707 -12.725 1.00 81.50 196 LYS A CA 1
ATOM 1599 C C . LYS A 1 196 ? 17.328 -6.495 -11.762 1.00 81.50 196 LYS A C 1
ATOM 1601 O O . LYS A 1 196 ? 17.065 -7.367 -10.947 1.00 81.50 196 LYS A O 1
ATOM 1606 N N . GLY A 1 197 ? 16.668 -5.335 -11.773 1.00 82.50 197 GLY A N 1
ATOM 1607 C CA . GLY A 1 197 ? 15.606 -5.007 -10.817 1.00 82.50 197 GLY A CA 1
ATOM 1608 C C . GLY A 1 197 ? 14.292 -4.654 -11.503 1.00 82.50 197 GLY A C 1
ATOM 1609 O O . GLY A 1 197 ? 14.293 -3.966 -12.513 1.00 82.50 197 GLY A O 1
ATOM 1610 N N . SER A 1 198 ? 13.170 -5.037 -10.899 1.00 87.44 198 SER A N 1
ATOM 1611 C CA . SER A 1 198 ? 11.800 -4.781 -11.373 1.00 87.44 198 SER A CA 1
ATOM 1612 C C . SER A 1 198 ? 11.194 -3.466 -10.853 1.00 87.44 198 SER A C 1
ATOM 1614 O O . SER A 1 198 ? 9.979 -3.324 -10.759 1.00 87.44 198 SER A O 1
ATOM 1616 N N . THR A 1 199 ? 12.017 -2.470 -10.492 1.00 93.56 199 THR A N 1
ATOM 1617 C CA . THR A 1 199 ? 11.521 -1.173 -9.986 1.00 93.56 199 THR A CA 1
ATOM 1618 C C . THR A 1 199 ? 11.931 -0.008 -10.874 1.00 93.56 199 THR A C 1
ATOM 1620 O O . THR A 1 199 ? 13.076 0.062 -11.314 1.00 93.56 199 THR A O 1
ATOM 1623 N N . TYR A 1 200 ? 11.043 0.973 -11.050 1.00 94.25 200 TYR A N 1
ATOM 1624 C CA . TYR A 1 200 ? 11.317 2.219 -11.775 1.00 94.25 200 TYR A CA 1
ATOM 1625 C C . TYR A 1 200 ? 12.621 2.869 -11.295 1.00 94.25 200 TYR A C 1
ATOM 1627 O O . TYR A 1 200 ? 13.477 3.252 -12.084 1.00 94.25 200 TYR A O 1
ATOM 1635 N N . LEU A 1 201 ? 12.841 2.911 -9.979 1.00 93.12 201 LEU A N 1
ATOM 1636 C CA . LEU A 1 201 ? 14.053 3.495 -9.412 1.00 93.12 201 LEU A CA 1
ATOM 1637 C C . LEU A 1 201 ? 15.325 2.693 -9.744 1.00 93.12 201 LEU A C 1
ATOM 1639 O O . LEU A 1 201 ? 16.393 3.289 -9.891 1.00 93.12 201 LEU A O 1
ATOM 1643 N N . ALA A 1 202 ? 15.239 1.363 -9.862 1.00 92.19 202 ALA A N 1
ATOM 1644 C CA . ALA A 1 202 ? 16.354 0.550 -10.348 1.00 92.19 202 ALA A CA 1
ATOM 1645 C C . ALA A 1 202 ? 16.677 0.884 -11.812 1.00 92.19 202 ALA A C 1
ATOM 1647 O O . ALA A 1 202 ? 17.849 1.090 -12.130 1.00 92.19 202 ALA A O 1
ATOM 1648 N N . TYR A 1 203 ? 15.654 1.055 -12.653 1.00 93.12 203 TYR A N 1
ATOM 1649 C CA . TYR A 1 203 ? 15.815 1.484 -14.044 1.00 93.12 203 TYR A CA 1
ATOM 1650 C C . TYR A 1 203 ? 16.448 2.872 -14.156 1.00 93.12 203 TYR A C 1
ATOM 1652 O O . TYR A 1 203 ? 17.428 3.031 -14.877 1.00 93.12 203 TYR A O 1
ATOM 1660 N N . ILE A 1 204 ? 15.981 3.860 -13.384 1.00 93.44 204 ILE A N 1
ATOM 1661 C CA . ILE A 1 204 ? 16.579 5.205 -13.376 1.00 93.44 204 ILE A CA 1
ATOM 1662 C C . ILE A 1 204 ? 18.055 5.162 -12.969 1.00 93.44 204 ILE A C 1
ATOM 1664 O O . ILE A 1 204 ? 18.897 5.784 -13.616 1.00 93.44 204 ILE A O 1
ATOM 1668 N N . ARG A 1 205 ? 18.408 4.395 -11.930 1.00 92.38 205 ARG A N 1
ATOM 1669 C CA . ARG A 1 205 ? 19.814 4.229 -11.521 1.00 92.38 205 ARG A CA 1
ATOM 1670 C C . ARG A 1 205 ? 20.649 3.551 -12.607 1.00 92.38 205 ARG A C 1
ATOM 1672 O O . ARG A 1 205 ? 21.800 3.933 -12.808 1.00 92.38 205 ARG A O 1
ATOM 1679 N N . HIS A 1 206 ? 20.090 2.554 -13.287 1.00 93.25 206 HIS A N 1
ATOM 1680 C CA . HIS A 1 206 ? 20.759 1.829 -14.367 1.00 93.25 206 HIS A CA 1
ATOM 1681 C C . HIS A 1 206 ? 20.994 2.709 -15.601 1.00 93.25 206 HIS A C 1
ATOM 1683 O O . HIS A 1 206 ? 22.096 2.718 -16.150 1.00 93.25 206 HIS A O 1
ATOM 1689 N N . LEU A 1 207 ? 20.002 3.519 -15.976 1.00 94.31 207 LEU A N 1
ATOM 1690 C CA . LEU A 1 207 ? 20.096 4.530 -17.033 1.00 94.31 207 LEU A CA 1
ATOM 1691 C C . LEU A 1 207 ? 21.170 5.570 -16.721 1.00 94.31 207 LEU A C 1
ATOM 1693 O O . LEU A 1 207 ? 22.067 5.790 -17.529 1.00 94.31 207 LEU A O 1
ATOM 1697 N N . ASN A 1 208 ? 21.129 6.149 -15.521 1.00 93.75 208 ASN A N 1
ATOM 1698 C CA . ASN A 1 208 ? 22.110 7.132 -15.065 1.00 93.75 208 ASN A CA 1
ATOM 1699 C C . ASN A 1 208 ? 23.548 6.591 -15.131 1.00 93.75 208 ASN A C 1
ATOM 1701 O O . ASN A 1 208 ? 24.450 7.279 -15.607 1.00 93.75 208 ASN A O 1
ATOM 1705 N N . ARG A 1 209 ? 23.764 5.330 -14.728 1.00 92.69 209 ARG A N 1
ATOM 1706 C CA . ARG A 1 209 ? 25.067 4.655 -14.858 1.00 92.69 209 ARG A CA 1
ATOM 1707 C C . ARG A 1 209 ? 25.464 4.437 -16.318 1.00 92.69 209 ARG A C 1
ATOM 1709 O O . ARG A 1 209 ? 26.602 4.718 -16.678 1.00 92.69 209 ARG A O 1
ATOM 1716 N N . SER A 1 210 ? 24.536 3.966 -17.150 1.00 91.38 210 SER A N 1
ATOM 1717 C CA . SER A 1 210 ? 24.786 3.680 -18.570 1.00 91.38 210 SER A CA 1
ATOM 1718 C C . SER A 1 210 ? 25.128 4.941 -19.369 1.00 91.38 210 SER A C 1
ATOM 1720 O O . SER A 1 210 ? 26.001 4.905 -20.232 1.00 91.38 210 SER A O 1
ATOM 1722 N N . GLN A 1 211 ? 24.476 6.059 -19.046 1.00 90.50 211 GLN A N 1
ATOM 1723 C CA . GLN A 1 211 ? 24.634 7.354 -19.712 1.00 90.50 211 GLN A CA 1
ATOM 1724 C C . GLN A 1 211 ? 25.649 8.276 -19.013 1.00 90.50 211 GLN A C 1
ATOM 1726 O O . GLN A 1 211 ? 25.854 9.401 -19.456 1.00 90.50 211 GLN A O 1
ATOM 1731 N N . LYS A 1 212 ? 26.274 7.826 -17.912 1.00 90.25 212 LYS A N 1
ATOM 1732 C CA . LYS A 1 212 ? 27.196 8.620 -17.076 1.00 90.25 212 LYS A CA 1
ATOM 1733 C C . LYS A 1 212 ? 26.617 9.988 -16.671 1.00 90.25 212 LYS A C 1
ATOM 1735 O O . LYS A 1 212 ? 27.309 10.999 -16.682 1.00 90.25 212 LYS A O 1
ATOM 1740 N N . THR A 1 213 ? 25.339 10.010 -16.298 1.00 89.88 213 THR A N 1
ATOM 1741 C CA . THR A 1 213 ? 24.596 11.219 -15.910 1.00 89.88 213 THR A CA 1
ATOM 1742 C C . THR A 1 213 ? 23.917 11.039 -14.557 1.00 89.88 213 THR A C 1
ATOM 1744 O O . THR A 1 213 ? 23.605 9.928 -14.136 1.00 89.88 213 THR A O 1
ATOM 1747 N N . VAL A 1 214 ? 23.646 12.148 -13.872 1.00 85.88 214 VAL A N 1
ATOM 1748 C CA . VAL A 1 214 ? 22.845 12.176 -12.637 1.00 85.88 214 VAL A CA 1
ATOM 1749 C C . VAL A 1 214 ? 21.352 12.345 -12.946 1.00 85.88 214 VAL A C 1
ATOM 1751 O O . VAL A 1 214 ? 20.497 11.949 -12.149 1.00 85.88 214 VAL A O 1
ATOM 1754 N N . ARG A 1 215 ? 21.021 12.908 -14.114 1.00 87.94 215 ARG A N 1
ATOM 1755 C CA . ARG A 1 215 ? 19.652 13.220 -14.531 1.00 87.94 215 ARG A CA 1
ATOM 1756 C C . ARG A 1 215 ? 19.358 12.615 -15.899 1.00 87.94 215 ARG A C 1
ATOM 1758 O O . ARG A 1 215 ? 20.140 12.776 -16.834 1.00 87.94 215 ARG A O 1
ATOM 1765 N N . ILE A 1 216 ? 18.195 11.981 -16.020 1.00 90.50 216 ILE A N 1
ATOM 1766 C CA . ILE A 1 216 ? 17.707 11.472 -17.302 1.00 90.50 216 ILE A CA 1
ATOM 1767 C C . ILE A 1 216 ? 17.360 12.627 -18.249 1.00 90.50 216 ILE A C 1
ATOM 1769 O O . ILE A 1 216 ? 16.802 13.649 -17.837 1.00 90.50 216 ILE A O 1
ATOM 1773 N N . ALA A 1 217 ? 17.697 12.462 -19.527 1.00 90.88 217 ALA A N 1
ATOM 1774 C CA . ALA A 1 217 ? 17.319 13.407 -20.568 1.00 90.88 217 ALA A CA 1
ATOM 1775 C C . ALA A 1 217 ? 15.796 13.403 -20.782 1.00 90.88 217 ALA A C 1
ATOM 1777 O O . ALA A 1 217 ? 15.140 12.376 -20.602 1.00 90.88 217 ALA A O 1
ATOM 1778 N N . LYS A 1 218 ? 15.234 14.531 -21.238 1.00 92.38 218 LYS A N 1
ATOM 1779 C CA . LYS A 1 218 ? 13.785 14.672 -21.476 1.00 92.38 218 LYS A CA 1
ATOM 1780 C C . LYS A 1 218 ? 13.239 13.617 -22.447 1.00 92.38 218 LYS A C 1
ATOM 1782 O O . LYS A 1 218 ? 12.163 13.092 -22.199 1.00 92.38 218 LYS A O 1
ATOM 1787 N N . LYS A 1 219 ? 13.996 13.257 -23.493 1.00 92.75 219 LYS A N 1
ATOM 1788 C CA . LYS A 1 219 ? 13.620 12.184 -24.435 1.00 92.75 219 LYS A CA 1
ATOM 1789 C C . LYS A 1 219 ? 13.408 10.841 -23.717 1.00 92.75 219 LYS A C 1
ATOM 1791 O O . LYS A 1 219 ? 12.439 10.151 -23.996 1.00 92.75 219 LYS A O 1
ATOM 1796 N N . ILE A 1 220 ? 14.280 10.501 -22.765 1.00 92.75 220 ILE A N 1
ATOM 1797 C CA . ILE A 1 220 ? 14.186 9.256 -21.986 1.00 92.75 220 ILE A CA 1
ATOM 1798 C C . ILE A 1 220 ? 12.993 9.316 -21.023 1.00 92.75 220 ILE A C 1
ATOM 1800 O O . ILE A 1 220 ? 12.271 8.338 -20.882 1.00 92.75 220 ILE A O 1
ATOM 1804 N N . ASP A 1 221 ? 12.765 10.462 -20.375 1.00 92.69 221 ASP A N 1
ATOM 1805 C CA . ASP A 1 221 ? 11.617 10.657 -19.476 1.00 92.69 221 ASP A CA 1
ATOM 1806 C C . ASP A 1 221 ? 10.273 10.492 -20.205 1.00 92.69 221 ASP A C 1
ATOM 1808 O O . ASP A 1 221 ? 9.378 9.821 -19.696 1.00 92.69 221 ASP A O 1
ATOM 1812 N N . VAL A 1 222 ? 10.150 11.056 -21.413 1.00 93.88 222 VAL A N 1
ATOM 1813 C CA . VAL A 1 222 ? 8.970 10.883 -22.278 1.00 93.88 222 VAL A CA 1
ATOM 1814 C C . VAL A 1 222 ? 8.778 9.410 -22.635 1.00 93.88 222 VAL A C 1
ATOM 1816 O O . VAL A 1 222 ? 7.706 8.870 -22.387 1.00 93.88 222 VAL A O 1
ATOM 1819 N N . LEU A 1 223 ? 9.836 8.737 -23.090 1.00 94.50 223 LEU A N 1
ATOM 1820 C CA . LEU A 1 223 ? 9.790 7.320 -23.452 1.00 94.50 223 LEU A CA 1
ATOM 1821 C C . LEU A 1 223 ? 9.332 6.420 -22.293 1.00 94.50 223 LEU A C 1
ATOM 1823 O O . LEU A 1 223 ? 8.551 5.489 -22.485 1.00 94.50 223 LEU A O 1
ATOM 1827 N N . ILE A 1 224 ? 9.815 6.683 -21.074 1.00 94.62 224 ILE A N 1
ATOM 1828 C CA . ILE A 1 224 ? 9.396 5.916 -19.895 1.00 94.62 224 ILE A CA 1
ATOM 1829 C C . ILE A 1 224 ? 7.909 6.149 -19.607 1.00 94.62 224 ILE A C 1
ATOM 1831 O O . ILE A 1 224 ? 7.192 5.187 -19.347 1.00 94.62 224 ILE A O 1
ATOM 1835 N N . LYS A 1 225 ? 7.436 7.399 -19.686 1.00 93.38 225 LYS A N 1
ATOM 1836 C CA . LYS A 1 225 ? 6.019 7.739 -19.480 1.00 93.38 225 LYS A CA 1
ATOM 1837 C C . LYS A 1 225 ? 5.100 7.089 -20.510 1.00 93.38 225 LYS A C 1
ATOM 1839 O O . LYS A 1 225 ? 4.033 6.624 -20.141 1.00 93.38 225 LYS A O 1
ATOM 1844 N N . GLU A 1 226 ? 5.524 7.002 -21.767 1.00 94.38 226 GLU A N 1
ATOM 1845 C CA . GLU A 1 226 ? 4.774 6.318 -22.834 1.00 94.38 226 GLU A CA 1
ATOM 1846 C C . GLU A 1 226 ? 4.626 4.808 -22.592 1.00 94.38 226 GLU A C 1
ATOM 1848 O O . GLU A 1 226 ? 3.721 4.183 -23.133 1.00 94.38 226 GLU A O 1
ATOM 1853 N N . ASN A 1 227 ? 5.489 4.218 -21.760 1.00 95.31 227 ASN A N 1
ATOM 1854 C CA . ASN A 1 227 ? 5.414 2.812 -21.364 1.00 95.31 227 ASN A CA 1
ATOM 1855 C C . ASN A 1 227 ? 4.713 2.602 -20.007 1.00 95.31 227 ASN A C 1
ATOM 1857 O O . ASN A 1 227 ? 4.703 1.474 -19.500 1.00 95.31 227 ASN A O 1
ATOM 1861 N N . GLU A 1 228 ? 4.163 3.654 -19.387 1.00 96.81 228 GLU A N 1
ATOM 1862 C CA . GLU A 1 228 ? 3.294 3.509 -18.216 1.00 96.81 228 GLU A CA 1
ATOM 1863 C C . GLU A 1 228 ? 1.972 2.867 -18.653 1.00 96.81 228 GLU A C 1
ATOM 1865 O O . GLU A 1 228 ? 1.348 3.293 -19.622 1.00 96.81 228 GLU A O 1
ATOM 1870 N N . ILE A 1 229 ? 1.550 1.823 -17.945 1.00 96.50 229 ILE A N 1
ATOM 1871 C CA . ILE A 1 229 ? 0.345 1.059 -18.260 1.00 96.50 229 ILE A CA 1
ATOM 1872 C C . ILE A 1 229 ? -0.694 1.193 -17.151 1.00 96.50 229 ILE A C 1
ATOM 1874 O O . ILE A 1 229 ? -0.381 1.332 -15.965 1.00 96.50 229 ILE A O 1
ATOM 1878 N N . VAL A 1 230 ? -1.960 1.071 -17.538 1.00 95.69 230 VAL A N 1
ATOM 1879 C CA . VAL A 1 230 ? -3.073 0.959 -16.596 1.00 95.69 230 VAL A CA 1
ATOM 1880 C C . VAL A 1 230 ? -3.307 -0.522 -16.308 1.00 95.69 230 VAL A C 1
ATOM 1882 O O . VAL A 1 230 ? -4.059 -1.184 -17.012 1.00 95.69 230 VAL A O 1
ATOM 1885 N N . LEU A 1 231 ? -2.640 -1.050 -15.276 1.00 94.38 231 LEU A N 1
ATOM 1886 C CA . LEU A 1 231 ? -2.814 -2.451 -14.860 1.00 94.38 231 LEU A CA 1
ATOM 1887 C C . LEU A 1 231 ? -4.232 -2.733 -14.335 1.00 94.38 231 LEU A C 1
ATOM 1889 O O . LEU A 1 231 ? -4.774 -3.815 -14.525 1.00 94.38 231 LEU A O 1
ATOM 1893 N N . PHE A 1 232 ? -4.824 -1.756 -13.654 1.00 94.62 232 PHE A N 1
ATOM 1894 C CA . PHE A 1 232 ? -6.197 -1.791 -13.165 1.00 94.62 232 PHE A CA 1
ATOM 1895 C C . PHE A 1 232 ? -6.734 -0.364 -13.058 1.00 94.62 232 PHE A C 1
ATOM 1897 O O . PHE A 1 232 ? -5.970 0.591 -12.871 1.00 94.62 232 PHE A O 1
ATOM 1904 N N . ASP A 1 233 ? -8.056 -0.212 -13.127 1.00 95.94 233 ASP A N 1
ATOM 1905 C CA . ASP A 1 233 ? -8.705 1.072 -12.881 1.00 95.94 233 ASP A CA 1
ATOM 1906 C C . ASP A 1 233 ?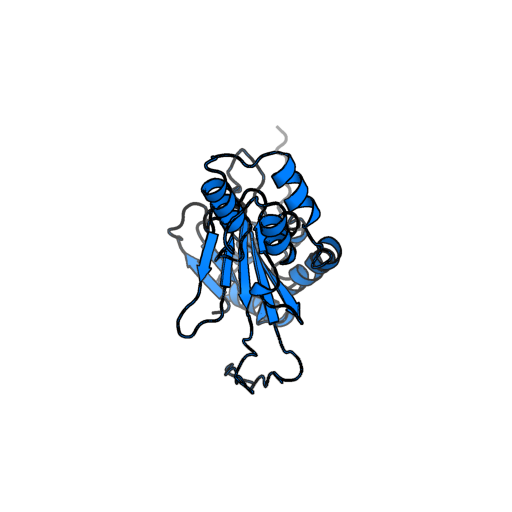 -8.658 1.400 -11.377 1.00 95.94 233 ASP A C 1
ATOM 1908 O O . ASP A 1 233 ? -9.401 0.858 -10.554 1.00 95.94 233 ASP A O 1
ATOM 1912 N N . LYS A 1 234 ? -7.754 2.318 -11.019 1.00 96.19 234 LYS A N 1
ATOM 1913 C CA . LYS A 1 234 ? -7.537 2.787 -9.644 1.00 96.19 234 LYS A CA 1
ATOM 1914 C C . LYS A 1 234 ? -8.793 3.399 -9.026 1.00 96.19 234 LYS A C 1
ATOM 1916 O O . LYS A 1 234 ? -8.963 3.292 -7.813 1.00 96.19 234 LYS A O 1
ATOM 1921 N N . GLN A 1 235 ? -9.639 4.053 -9.820 1.00 95.81 235 GLN A N 1
ATOM 1922 C CA . GLN A 1 235 ? -10.870 4.684 -9.350 1.00 95.81 235 GLN A CA 1
ATOM 1923 C C . GLN A 1 235 ? -11.961 3.638 -9.149 1.00 95.81 235 GLN A C 1
ATOM 1925 O O . GLN A 1 235 ? -12.609 3.642 -8.105 1.00 95.81 235 GLN A O 1
ATOM 1930 N N . ALA A 1 236 ? -12.122 2.701 -10.087 1.00 95.31 236 ALA A N 1
ATOM 1931 C CA . ALA A 1 236 ? -13.058 1.589 -9.932 1.00 95.31 236 ALA A CA 1
ATOM 1932 C C . ALA A 1 236 ? -12.744 0.754 -8.683 1.00 95.31 236 ALA A C 1
ATOM 1934 O O . ALA A 1 236 ? -13.636 0.515 -7.874 1.00 95.31 236 ALA A O 1
ATOM 1935 N N . VAL A 1 237 ? -11.469 0.413 -8.459 1.00 94.50 237 VAL A N 1
ATOM 1936 C CA . VAL A 1 237 ? -11.030 -0.265 -7.227 1.00 94.50 237 VAL A CA 1
ATOM 1937 C C . VAL A 1 237 ? -11.364 0.575 -5.991 1.00 94.50 237 VAL A C 1
ATOM 1939 O O . VAL A 1 237 ? -11.893 0.055 -5.008 1.00 94.50 237 VAL A O 1
ATOM 1942 N N . TRP A 1 238 ? -11.101 1.885 -6.030 1.00 96.50 238 TRP A N 1
ATOM 1943 C CA . TRP A 1 238 ? -11.323 2.758 -4.876 1.00 96.50 238 TRP A CA 1
ATOM 1944 C C . TRP A 1 238 ? -12.798 2.958 -4.512 1.00 96.50 238 TRP A C 1
ATOM 1946 O O . TRP A 1 238 ? -13.095 3.215 -3.347 1.00 96.50 238 TRP A O 1
ATOM 1956 N N . LYS A 1 239 ? -13.739 2.763 -5.446 1.00 95.38 239 LYS A N 1
ATOM 1957 C CA . LYS A 1 239 ? -15.184 2.782 -5.141 1.00 95.38 239 LYS A CA 1
ATOM 1958 C C . LYS A 1 239 ? -15.576 1.745 -4.080 1.00 95.38 239 LYS A C 1
ATOM 1960 O O . LYS A 1 239 ? -16.521 1.974 -3.332 1.00 95.38 239 LYS A O 1
ATOM 1965 N N . HIS A 1 240 ? -14.827 0.648 -3.947 1.00 93.81 240 HIS A N 1
ATOM 1966 C CA . HIS A 1 240 ? -15.064 -0.365 -2.913 1.00 93.81 240 HIS A CA 1
ATOM 1967 C C . HIS A 1 240 ? -14.572 0.043 -1.514 1.00 93.81 240 HIS A C 1
ATOM 1969 O O . HIS A 1 240 ? -14.856 -0.656 -0.540 1.00 93.81 240 HIS A O 1
ATOM 1975 N N . TRP A 1 241 ? -13.860 1.169 -1.376 1.00 94.56 241 TRP A N 1
ATOM 1976 C CA . TRP A 1 241 ? -13.308 1.610 -0.093 1.00 94.56 241 TRP A CA 1
ATOM 1977 C C . TRP A 1 241 ? -14.377 1.758 0.991 1.00 94.56 241 TRP A C 1
ATOM 1979 O O . TRP A 1 241 ? -14.171 1.325 2.124 1.00 94.56 241 TRP A O 1
ATOM 1989 N N . GLU A 1 242 ? -15.540 2.314 0.653 1.00 91.06 242 GLU A N 1
ATOM 1990 C CA . GLU A 1 242 ? -16.620 2.490 1.625 1.00 91.06 242 GLU A CA 1
ATOM 1991 C C . GLU A 1 242 ? -17.143 1.158 2.164 1.00 91.06 242 GLU A C 1
ATOM 1993 O O . GLU A 1 242 ? -17.386 1.046 3.368 1.00 91.06 242 GLU A O 1
ATOM 1998 N N . ALA A 1 243 ? -17.248 0.142 1.304 1.00 90.06 243 ALA A N 1
ATOM 1999 C CA . ALA A 1 243 ? -17.627 -1.207 1.705 1.00 90.06 243 ALA A CA 1
ATOM 2000 C C . ALA A 1 243 ? -16.563 -1.831 2.622 1.00 90.06 243 ALA A C 1
ATOM 2002 O O . ALA A 1 243 ? -16.901 -2.400 3.660 1.00 90.06 243 ALA A O 1
ATOM 2003 N N . CYS A 1 244 ? -15.274 -1.655 2.312 1.00 91.06 244 CYS A N 1
ATOM 2004 C CA . CYS A 1 244 ? -14.180 -2.100 3.180 1.00 91.06 244 CYS A CA 1
ATOM 2005 C C . CYS A 1 244 ? -14.230 -1.436 4.562 1.00 91.06 244 CYS A C 1
ATOM 2007 O O . CYS A 1 244 ? -14.048 -2.107 5.576 1.00 91.06 244 CYS A O 1
ATOM 2009 N N . VAL A 1 245 ? -14.516 -0.132 4.623 1.00 90.81 245 VAL A N 1
ATOM 2010 C CA . VAL A 1 245 ? -14.676 0.579 5.898 1.00 90.81 245 VAL A CA 1
ATOM 2011 C C . VAL A 1 245 ? -15.922 0.097 6.640 1.00 90.81 245 VAL A C 1
ATOM 2013 O O . VAL A 1 245 ? -15.860 -0.072 7.851 1.00 90.81 245 VAL A O 1
ATOM 2016 N N . ALA A 1 246 ? -17.031 -0.183 5.951 1.00 87.25 246 ALA A N 1
ATOM 2017 C CA . ALA A 1 246 ? -18.241 -0.716 6.580 1.00 87.25 246 ALA A CA 1
ATOM 2018 C C . ALA A 1 246 ? -18.009 -2.084 7.251 1.00 87.25 246 ALA A C 1
ATOM 2020 O O . ALA A 1 246 ? -18.581 -2.350 8.310 1.00 87.25 246 ALA A O 1
ATOM 2021 N N . ARG A 1 247 ? -17.109 -2.915 6.702 1.00 87.81 247 ARG A N 1
ATOM 2022 C CA . ARG A 1 247 ? -16.717 -4.199 7.313 1.00 87.81 247 ARG A CA 1
ATOM 2023 C C . ARG A 1 247 ? -16.015 -4.054 8.659 1.00 87.81 247 ARG A C 1
ATOM 2025 O O . ARG A 1 247 ? -15.990 -5.014 9.413 1.00 87.81 247 ARG A O 1
ATOM 2032 N N . LEU A 1 248 ? -15.515 -2.866 9.005 1.00 86.00 248 LEU A N 1
ATOM 2033 C CA . LEU A 1 248 ? -14.969 -2.594 10.338 1.00 86.00 248 LEU A CA 1
ATOM 2034 C C . LEU A 1 248 ? -16.034 -2.654 11.447 1.00 86.00 248 LEU A C 1
ATOM 2036 O O . LEU A 1 248 ? -15.692 -2.632 12.624 1.00 86.00 248 LEU A O 1
ATOM 2040 N N . GLY A 1 249 ? -17.314 -2.760 11.092 1.00 78.19 249 GLY A N 1
ATOM 2041 C CA . GLY A 1 249 ? -18.410 -2.844 12.042 1.00 78.19 249 GLY A CA 1
ATOM 2042 C C . GLY A 1 249 ? -18.947 -1.467 12.420 1.00 78.19 249 GLY A C 1
ATOM 2043 O O . GLY A 1 249 ? -18.225 -0.470 12.531 1.00 78.19 249 GLY A O 1
ATOM 2044 N N . SER A 1 250 ? -20.257 -1.417 12.643 1.00 73.81 250 SER A N 1
ATOM 2045 C CA . SER A 1 250 ? -20.989 -0.208 13.030 1.00 73.81 250 SER A CA 1
ATOM 2046 C C . SER A 1 250 ? -20.567 0.353 14.390 1.00 73.81 250 SER A C 1
ATOM 2048 O O . SER A 1 250 ? -20.810 1.525 14.654 1.00 73.81 250 SER A O 1
ATOM 2050 N N . LYS A 1 251 ? -19.913 -0.449 15.244 1.00 66.56 251 LYS A N 1
ATOM 2051 C CA . LYS A 1 251 ? -19.412 -0.002 16.553 1.00 66.56 251 LYS A CA 1
ATOM 2052 C C . LYS A 1 251 ? -18.037 0.675 16.506 1.00 66.56 251 LYS A C 1
ATOM 2054 O O . LYS A 1 251 ? -17.713 1.401 17.442 1.00 66.56 251 LYS A O 1
ATOM 2059 N N . ILE A 1 252 ? -17.231 0.455 15.457 1.00 66.12 252 ILE A N 1
ATOM 2060 C CA . ILE A 1 252 ? -15.934 1.141 15.286 1.00 66.12 252 ILE A CA 1
ATOM 2061 C C . ILE A 1 252 ? -16.129 2.531 14.701 1.00 66.12 252 ILE A C 1
ATOM 2063 O O . ILE A 1 252 ? -15.422 3.447 15.106 1.00 66.12 252 ILE A O 1
ATOM 2067 N N . ILE A 1 253 ? -17.032 2.674 13.727 1.00 56.56 253 ILE A N 1
ATOM 2068 C CA . ILE A 1 253 ? -17.330 3.947 13.070 1.00 56.56 253 ILE A CA 1
ATOM 2069 C C . ILE A 1 253 ? -18.213 4.735 14.039 1.00 56.56 253 ILE A C 1
ATOM 2071 O O . ILE A 1 253 ? -19.415 4.477 14.102 1.00 56.56 253 ILE A O 1
ATOM 2075 N N . PRO A 1 254 ? -17.665 5.658 14.843 1.00 51.38 254 PRO A N 1
ATOM 2076 C CA . PRO A 1 254 ? -18.461 6.329 15.844 1.00 51.38 254 PRO A CA 1
ATOM 2077 C C . PRO A 1 254 ? -19.370 7.300 15.096 1.00 51.38 254 PRO A C 1
ATOM 2079 O O . PRO A 1 254 ? -18.891 8.204 14.410 1.00 51.38 254 PRO A O 1
ATOM 2082 N N . LEU A 1 255 ? -20.673 7.041 15.201 1.00 50.53 255 LEU A N 1
ATOM 2083 C CA . LEU A 1 255 ? -21.738 8.021 15.401 1.00 50.53 255 LEU A CA 1
ATOM 2084 C C . LEU A 1 255 ? -21.252 9.474 15.258 1.00 50.53 255 LEU A C 1
ATOM 2086 O O . LEU A 1 255 ? -20.588 10.003 16.149 1.00 50.53 255 LEU A O 1
ATOM 2090 N N . GLU A 1 256 ? -21.682 10.162 14.198 1.00 40.97 256 GLU A N 1
ATOM 2091 C CA . GLU A 1 256 ? -21.575 11.626 14.061 1.00 40.97 256 GLU A CA 1
ATOM 2092 C C . GLU A 1 256 ? -22.285 12.400 15.207 1.00 40.97 256 GLU A C 1
ATOM 2094 O O . GLU A 1 256 ? -22.294 13.629 15.210 1.00 40.97 256 GLU A O 1
ATOM 2099 N N . ALA A 1 257 ? -22.863 11.713 16.201 1.00 38.91 257 ALA A N 1
ATOM 2100 C CA . ALA A 1 257 ? -23.894 12.242 17.088 1.00 38.91 257 ALA A CA 1
ATOM 2101 C C . ALA A 1 257 ? -23.487 12.550 18.547 1.00 38.91 257 ALA A C 1
ATOM 2103 O O . ALA A 1 257 ? -24.269 13.205 19.227 1.00 38.91 257 ALA A O 1
ATOM 2104 N N . GLU A 1 258 ? -22.308 12.169 19.057 1.00 39.12 258 GLU A N 1
ATOM 2105 C CA . GLU A 1 258 ? -22.015 12.331 20.504 1.00 39.12 258 G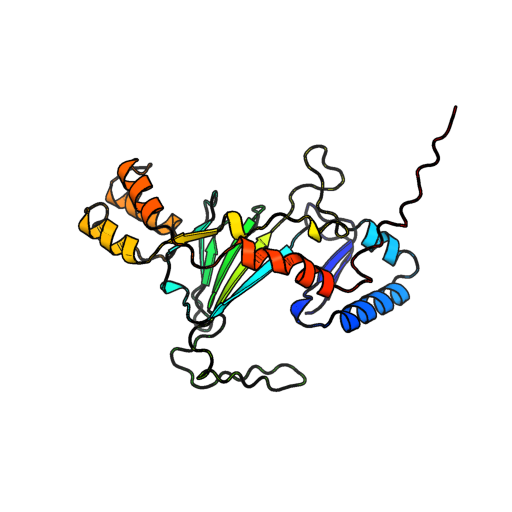LU A CA 1
ATOM 2106 C C . GLU A 1 258 ? -20.708 13.064 20.837 1.00 39.12 258 GLU A C 1
ATOM 2108 O O . GLU A 1 258 ? -19.968 12.704 21.753 1.00 39.12 258 GLU A O 1
ATOM 2113 N N . LEU A 1 259 ? -20.423 14.164 20.140 1.00 40.62 259 LEU A N 1
ATOM 2114 C CA . LEU A 1 259 ? -19.575 15.198 20.736 1.00 40.62 259 LEU A CA 1
ATOM 2115 C C . LEU A 1 259 ? -20.482 16.190 21.477 1.00 40.62 259 LEU A C 1
ATOM 2117 O O . LEU A 1 259 ? -21.390 16.741 20.849 1.00 40.62 259 LEU A O 1
ATOM 2121 N N . PRO A 1 260 ? -20.260 16.461 22.780 1.00 39.12 260 PRO A N 1
ATOM 2122 C CA . PRO A 1 260 ? -21.012 17.489 23.483 1.00 39.12 260 PRO A CA 1
ATOM 2123 C C . PRO A 1 260 ? -20.857 18.797 22.712 1.00 39.12 260 PRO A C 1
ATOM 2125 O O . PRO A 1 260 ? -19.735 19.281 22.519 1.00 39.12 260 PRO A O 1
ATOM 2128 N N . LYS A 1 261 ? -21.974 19.374 22.252 1.00 39.38 261 LYS A N 1
ATOM 2129 C CA . LYS A 1 261 ? -21.982 20.747 21.744 1.00 39.38 261 LYS A CA 1
ATOM 2130 C C . LYS A 1 261 ? -21.336 21.596 22.832 1.00 39.38 261 LYS A C 1
ATOM 2132 O O . LYS A 1 261 ? -21.837 21.627 23.956 1.00 39.38 261 LYS A O 1
ATOM 2137 N N . LYS A 1 262 ? -20.203 22.239 22.521 1.00 40.00 262 LYS A N 1
ATOM 2138 C CA . LYS A 1 262 ? -19.602 23.244 23.403 1.00 40.00 262 LYS A CA 1
ATOM 2139 C C . LYS A 1 262 ? -20.734 24.170 23.839 1.00 40.00 262 LYS A C 1
ATOM 2141 O O . LYS A 1 262 ? -21.317 24.839 22.985 1.00 40.00 262 LYS A O 1
ATOM 2146 N N . LYS A 1 263 ? -21.059 24.192 25.136 1.00 40.38 263 LYS A N 1
ATOM 2147 C CA . LYS A 1 263 ? -21.849 25.285 25.698 1.00 40.38 263 LYS A CA 1
ATOM 2148 C C . LYS A 1 263 ? -21.080 26.552 25.339 1.00 40.38 263 LYS A C 1
ATOM 2150 O O . LYS A 1 263 ? -19.941 26.730 25.766 1.00 40.38 263 LYS A O 1
ATOM 2155 N N . ARG A 1 264 ? -21.655 27.366 24.452 1.00 37.16 264 ARG A N 1
ATOM 2156 C CA . ARG A 1 264 ? -21.234 28.753 24.292 1.00 37.16 264 ARG A CA 1
ATOM 2157 C C . ARG A 1 264 ? -21.498 29.383 25.651 1.00 37.16 264 ARG A C 1
ATOM 2159 O O . ARG A 1 264 ? -22.654 29.588 26.001 1.00 37.16 264 ARG A O 1
ATOM 2166 N N . ASN A 1 265 ? -20.447 29.595 26.431 1.00 35.06 265 ASN A N 1
ATOM 2167 C CA . ASN A 1 265 ? -20.540 30.495 27.563 1.00 35.06 265 ASN A CA 1
ATOM 2168 C C . ASN A 1 265 ? -20.711 31.889 26.961 1.00 35.06 265 ASN A C 1
ATOM 2170 O O . ASN A 1 265 ? -19.786 32.426 26.360 1.00 35.06 265 ASN A O 1
ATOM 2174 N N . SER A 1 266 ? -21.939 32.390 27.022 1.00 38.62 266 SER A N 1
ATOM 2175 C CA . SER A 1 266 ? -22.255 33.802 26.889 1.00 38.62 266 SER A CA 1
ATOM 2176 C C . SER A 1 266 ? -21.863 34.485 28.191 1.00 38.62 266 SER A C 1
ATOM 2178 O O . SER A 1 266 ? -22.537 34.267 29.196 1.00 38.62 266 SER A O 1
ATOM 2180 N N . LEU A 1 267 ? -20.783 35.258 28.150 1.00 35.19 267 LEU A N 1
ATOM 2181 C CA . LEU A 1 267 ? -20.551 36.468 28.936 1.00 35.19 267 LEU A CA 1
ATOM 2182 C C . LEU A 1 267 ? -19.724 37.402 28.052 1.00 35.19 267 LEU A C 1
ATOM 2184 O O . LEU A 1 267 ? -18.713 36.911 27.498 1.00 35.19 267 LEU A O 1
#

pLDDT: mean 81.26, std 18.44, range [29.8, 97.81]